Protein 1DXH (pdb70)

GO terms:
  GO:0004585 ornithine carbamoyltransferase activity (F, IMP)

Organism: Pseudomonas aeruginosa (strain ATCC 15692 / DSM 22644 / CIP 104116 / JCM 14847 / LMG 12228 / 1C / PRS 101 / PAO1) (NCBI:txid208964)

Radius of gyration: 19.87 Å; Cα contacts (8 Å, |Δi|>4): 651; chains: 1; bounding box: 49×54×46 Å

Foldseek 3Di:
DDFQAQHAAQACLPAALVRLVLLLVQLVVQVVCVVVVNDEAFCAAFEEEEEALDDDVLLVVLLCVLQVSNRYHYDYQDNVNDDAPPPHHLLVVLQVQLVVGQEYEYEDEDSVSQVSSVVRNPHYYYYCYYFAAHRLLLSLVQSLLCVLDDDHLLAAEEEEFFQLQTHVVLRNLQVNLSANHEYEYAADPVRHHDPVSNVSSVVSNVVNNHHYYYYNDLLVSLALHQEYEYEDRQDPPDPLLPRVVVLVRRQVRAAEVVSVVSNVDPSHAYEYQDDFFAACVDPSSVVNCVSPVPCHQGRNYGPRRCPDPRYPHVSSSVSSNSSVSSVCCSHPGPD

Secondary structure (DSSP, 8-state):
----TT--BSSSTT--HHHHHHHHHHHHHHHHHHHHT------TT-EEEEEESS--HHHHHHHHHHHHHTT-EEEEE-TTT--BTTTB-HHHHHHHHHHH-SEEEEE-S-HHHHHHHHHHSSS-EEEEE-SS--HHHHHHHHHHHHHT-SS-GGG-EEEEES--SSHHHHHHHHHHHHTT-EEEEE--GGGSPPHHHHHHHHHHHHHHT-EEEEES-HHHHTTT-SEEEE---S-SSS-GGG-HHHHHHHGGG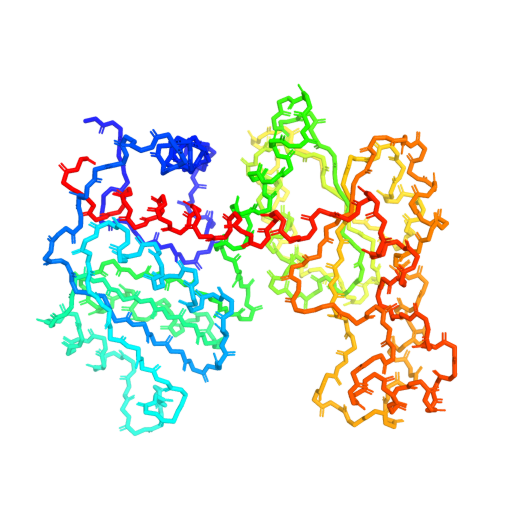-B-HHHHHTT--SS-EEEE-S----SSSSHHHHHHHHH-GGGGGBSSBBHHHHTSTTB-HHHHHHHHHHHHHHHHHHHHS--

CATH classification: 3.40.50.1370 (+1 more: 3.40.50.1370)

Solvent-accessible surface area: 14862 Å² total; per-residue (Å²): 131,99,72,7,76,111,74,46,4,35,12,4,28,156,8,50,54,170,27,0,93,56,4,0,47,34,2,76,63,22,22,152,18,80,151,98,65,86,41,124,81,48,0,116,195,59,59,1,0,0,2,0,28,95,72,23,84,98,1,78,62,8,2,23,61,0,0,110,30,1,21,5,82,28,52,61,34,41,33,133,81,6,81,29,52,162,184,86,53,5,78,55,22,0,117,74,25,12,218,128,41,51,0,0,0,3,14,2,87,129,12,124,40,0,88,62,0,20,150,62,8,74,29,6,0,0,0,0,36,1,81,82,20,10,1,0,3,0,2,0,2,0,2,0,0,49,74,67,28,152,82,66,3,100,71,0,12,0,0,4,0,0,20,0,103,46,27,10,0,15,3,4,0,1,0,0,0,15,9,2,0,18,1,35,0,0,0,14,138,75,20,48,2,97,117,150,26,19,53,74,0,96,130,42,6,146,155,35,58,18,102,14,56,36,18,79,69,21,91,95,1,0,97,50,0,16,3,0,4,4,24,38,12,8,38,112,75,64,74,20,130,41,3,34,103,58,5,172,67,0,48,78,16,24,0,36,67,101,10,1,142,16,1,69,33,120,183,1,49,0,0,2,25,24,84,17,26,27,24,36,157,73,162,41,2,106,76,1,18,102,96,30,97,100,4,40,85,2,4,0,0,17,49,85,0,9,116,25,119,42,23,17,1,128,52,2,31,58,0,16,23,2,1,0,0,0,3,0,3,3,11,23,9,116,112

Structure (mmCIF, N/CA/C/O backbone):
data_1DXH
#
_entry.id   1DXH
#
_cell.length_a   134.320
_cell.length_b   134.320
_cell.length_c   134.320
_cell.angle_alpha   90.00
_cell.angle_beta   90.00
_cell.angle_gamma   90.00
#
_symmetry.space_group_name_H-M   'I 2 3'
#
loop_
_entity.id
_entity.type
_entity.pdbx_description
1 polymer 'ORNITHINE CARBAMOYLTRANSFERASE'
2 non-polymer 'SULFATE ION'
3 water water
#
loop_
_atom_site.group_PDB
_atom_site.id
_atom_site.type_symbol
_atom_site.label_atom_id
_atom_site.label_alt_id
_atom_site.label_comp_id
_atom_site.label_asym_id
_atom_site.label_entity_id
_atom_site.label_seq_id
_atom_site.pdbx_PDB_ins_code
_atom_site.Cartn_x
_atom_site.Cartn_y
_atom_site.Cartn_z
_atom_site.occupancy
_atom_site.B_iso_or_equiv
_atom_site.auth_seq_id
_atom_site.auth_comp_id
_atom_site.auth_asym_id
_atom_site.auth_atom_id
_atom_site.pdbx_PDB_model_num
ATOM 1 N N . ALA A 1 1 ? 55.478 68.010 93.666 1.00 15.78 1 ALA A N 1
ATOM 2 C CA . ALA A 1 1 ? 54.890 66.636 93.634 1.00 18.97 1 ALA A CA 1
ATOM 3 C C . ALA A 1 1 ? 55.391 65.845 94.807 1.00 17.57 1 ALA A C 1
ATOM 4 O O . ALA A 1 1 ? 56.390 66.212 95.426 1.00 20.06 1 ALA A O 1
ATOM 6 N N . PHE A 1 2 ? 54.695 64.755 95.113 1.00 18.07 2 PHE A N 1
ATOM 7 C CA . PHE A 1 2 ? 55.143 63.880 96.181 1.00 18.35 2 PHE A CA 1
ATOM 8 C C . PHE A 1 2 ? 56.480 63.336 95.690 1.00 19.55 2 PHE A C 1
ATOM 9 O O . PHE A 1 2 ? 56.544 62.739 94.610 1.00 19.99 2 PHE A O 1
ATOM 17 N N . ASN A 1 3 ? 57.532 63.494 96.492 1.00 17.70 3 ASN A N 1
ATOM 18 C CA . ASN A 1 3 ? 58.857 63.054 96.072 1.00 16.44 3 ASN A CA 1
ATOM 19 C C . ASN A 1 3 ? 59.776 62.630 97.215 1.00 16.51 3 ASN A C 1
ATOM 20 O O . ASN A 1 3 ? 59.527 62.936 98.374 1.00 19.00 3 ASN A O 1
ATOM 25 N N . MET A 1 4 ? 60.883 61.986 96.861 1.00 18.18 4 MET A N 1
ATOM 26 C CA . MET A 1 4 ? 61.884 61.548 97.828 1.00 18.08 4 MET A CA 1
ATOM 27 C C . MET A 1 4 ? 63.268 61.965 97.331 1.00 19.44 4 MET A C 1
ATOM 28 O O . MET A 1 4 ? 64.248 61.232 97.453 1.00 20.37 4 MET A O 1
ATOM 33 N N . HIS A 1 5 ? 63.322 63.163 96.760 1.00 21.20 5 HIS A N 1
ATOM 34 C CA . HIS A 1 5 ? 64.548 63.758 96.225 1.00 19.21 5 HIS A CA 1
ATOM 35 C C . HIS A 1 5 ? 65.620 63.949 97.292 1.00 19.52 5 HIS A C 1
ATOM 36 O O . HIS A 1 5 ? 65.328 64.402 98.399 1.00 22.06 5 HIS A O 1
ATOM 43 N N . ASN A 1 6 ? 66.864 63.646 96.939 1.00 22.33 6 ASN A N 1
ATOM 44 C CA . ASN A 1 6 ? 67.990 63.832 97.842 1.00 22.19 6 ASN A CA 1
ATOM 45 C C . ASN A 1 6 ? 67.943 62.942 99.080 1.00 21.20 6 ASN A C 1
ATOM 46 O O . ASN A 1 6 ? 68.618 63.210 100.072 1.00 22.14 6 ASN A O 1
ATOM 51 N N . ARG A 1 7 ? 67.127 61.897 99.024 1.00 19.25 7 ARG A N 1
ATOM 52 C CA . ARG A 1 7 ? 66.994 60.956 100.128 1.00 18.36 7 ARG A CA 1
ATOM 53 C C . ARG A 1 7 ? 67.989 59.795 100.030 1.00 20.35 7 ARG A C 1
ATOM 54 O O . ARG A 1 7 ? 68.275 59.281 98.945 1.00 22.01 7 ARG A O 1
ATOM 62 N N . ASN A 1 8 ? 68.498 59.373 101.182 1.00 22.29 8 ASN A N 1
ATOM 63 C CA . ASN A 1 8 ? 69.418 58.243 101.247 1.00 22.96 8 ASN A CA 1
ATOM 64 C C . ASN A 1 8 ? 68.602 56.965 101.409 1.00 20.83 8 ASN A C 1
ATOM 65 O O . ASN A 1 8 ? 67.390 57.002 101.626 1.00 23.08 8 ASN A O 1
ATOM 70 N N . LEU A 1 9 ? 69.267 55.832 101.273 1.00 19.12 9 LEU A N 1
ATOM 71 C CA . LEU A 1 9 ? 68.607 54.560 101.469 1.00 19.70 9 LEU A CA 1
ATOM 72 C C . LEU A 1 9 ? 69.614 53.825 102.332 1.00 20.15 9 LEU A C 1
ATOM 73 O O . LEU A 1 9 ? 70.607 53.306 101.826 1.00 24.65 9 LEU A O 1
ATOM 78 N N . LEU A 1 10 ? 69.402 53.849 103.641 1.00 18.48 10 LEU A N 1
ATOM 79 C CA . LEU A 1 10 ? 70.332 53.201 104.560 1.00 18.28 10 LEU A CA 1
ATOM 80 C C . LEU A 1 10 ? 69.805 51.976 105.274 1.00 18.78 10 LEU A C 1
ATOM 81 O O . LEU A 1 10 ? 70.579 51.089 105.624 1.00 22.13 10 LEU A O 1
ATOM 86 N N . SER A 1 11 ? 68.492 51.896 105.464 1.00 19.37 11 SER A N 1
ATOM 87 C CA . SER A 1 11 ? 67.945 50.746 106.163 1.00 18.37 11 SER A CA 1
ATOM 88 C C . SER A 1 11 ? 66.463 50.517 105.988 1.00 19.38 11 SER A C 1
ATOM 89 O O . SER A 1 11 ? 65.992 49.426 106.264 1.00 20.00 11 SER A O 1
ATOM 92 N N . LEU A 1 12 ? 65.738 51.546 105.559 1.00 18.87 12 LEU A N 1
ATOM 93 C CA . LEU A 1 12 ? 64.277 51.498 105.395 1.00 20.50 12 LEU A CA 1
ATOM 94 C C . LEU A 1 12 ? 63.568 51.811 106.708 1.00 23.34 12 LEU A C 1
ATOM 95 O O . LEU A 1 12 ? 62.352 51.980 106.736 1.00 26.40 12 LEU A O 1
ATOM 100 N N . MET A 1 13 ? 64.328 51.909 107.795 1.00 24.94 13 MET A N 1
ATOM 101 C CA . MET A 1 13 ? 63.753 52.203 109.103 1.00 27.79 13 MET A CA 1
ATOM 102 C C . MET A 1 13 ? 63.056 53.552 109.171 1.00 28.34 13 MET A C 1
ATOM 103 O O . MET A 1 13 ? 62.114 53.724 109.929 1.00 29.14 13 MET A O 1
ATOM 108 N N . HIS A 1 14 ? 63.524 54.512 108.388 1.00 28.72 14 HIS A N 1
ATOM 109 C CA . HIS A 1 14 ? 62.930 55.843 108.380 1.00 29.68 14 HIS A CA 1
ATOM 110 C C . HIS A 1 14 ? 62.154 56.155 107.115 1.00 27.80 14 HIS A C 1
ATOM 111 O O . HIS A 1 14 ? 62.112 57.302 106.668 1.00 25.91 14 HIS A O 1
ATOM 118 N N . HIS A 1 15 ? 61.623 55.103 106.499 1.00 26.96 15 HIS A N 1
ATOM 119 C CA . HIS A 1 15 ? 60.796 55.224 105.311 1.00 25.76 15 HIS A CA 1
ATOM 120 C C . HIS A 1 15 ? 59.400 54.771 105.717 1.00 25.68 15 HIS A C 1
ATOM 121 O O . HIS A 1 15 ? 59.214 53.656 106.222 1.00 26.94 15 HIS A O 1
ATOM 128 N N . SER A 1 16 ? 58.433 55.657 105.512 1.00 23.82 16 SER A N 1
ATOM 129 C CA . SER A 1 16 ? 57.043 55.394 105.842 1.00 22.26 16 SER A CA 1
ATOM 130 C C . SER A 1 16 ? 56.400 54.418 104.876 1.00 22.04 16 SER A C 1
ATOM 131 O O . SER A 1 16 ? 56.920 54.133 103.790 1.00 22.51 16 SER A O 1
ATOM 134 N N . THR A 1 17 ? 55.218 53.964 105.252 1.00 21.43 17 THR A N 1
ATOM 135 C CA . THR A 1 17 ? 54.486 53.043 104.422 1.00 21.62 17 THR A CA 1
ATOM 136 C C . THR A 1 17 ? 54.174 53.676 103.058 1.00 23.13 17 THR A C 1
ATOM 137 O O . THR A 1 17 ? 54.339 53.022 102.030 1.00 25.35 17 THR A O 1
ATOM 141 N N . ARG A 1 18 ? 53.827 54.963 103.037 1.00 22.65 18 ARG A N 1
ATOM 142 C CA . ARG A 1 18 ? 53.503 55.641 101.778 1.00 23.74 18 ARG A CA 1
ATOM 143 C C . ARG A 1 18 ? 54.731 55.746 100.883 1.00 20.66 18 ARG A C 1
ATOM 144 O O . ARG A 1 18 ? 54.631 55.636 99.666 1.00 20.72 18 ARG A O 1
ATOM 152 N N . GLU A 1 19 ? 55.894 55.941 101.493 1.00 17.51 19 GLU A N 1
ATOM 153 C CA . GLU A 1 19 ? 57.118 56.051 100.728 1.00 15.43 19 GLU A CA 1
ATOM 154 C C . GLU A 1 19 ? 57.488 54.733 100.070 1.00 16.94 19 GLU A C 1
ATOM 155 O O . GLU A 1 19 ? 57.804 54.714 98.884 1.00 22.20 19 GLU A O 1
ATOM 161 N N . LEU A 1 20 ? 57.376 53.630 100.813 1.00 16.49 20 LEU A N 1
ATOM 162 C CA . LEU A 1 20 ? 57.674 52.285 100.293 1.00 17.63 20 LEU A CA 1
ATOM 163 C C . LEU A 1 20 ? 56.709 51.858 99.199 1.00 17.19 20 LEU A C 1
ATOM 164 O O . LEU A 1 20 ? 57.079 51.164 98.266 1.00 18.21 20 LEU A O 1
ATOM 169 N N . ARG A 1 21 ? 55.452 52.227 99.341 1.00 17.38 21 ARG A N 1
ATOM 170 C CA . ARG A 1 21 ? 54.491 51.884 98.319 1.00 19.84 21 ARG A CA 1
ATOM 171 C C . ARG A 1 21 ? 54.785 52.676 97.024 1.00 17.09 21 ARG A C 1
ATOM 172 O O . ARG A 1 21 ? 54.660 52.155 95.907 1.00 17.04 21 ARG A O 1
ATOM 180 N N . TYR A 1 22 ? 55.209 53.925 97.184 1.00 15.91 22 TYR A N 1
ATOM 181 C CA . TYR A 1 22 ? 55.545 54.783 96.052 1.00 15.56 22 TYR A CA 1
ATOM 182 C C . TYR A 1 22 ? 56.686 54.112 95.287 1.00 14.24 22 TYR A C 1
ATOM 183 O O . TYR A 1 22 ? 56.607 53.916 94.076 1.00 11.32 22 TYR A O 1
ATOM 192 N N . LEU A 1 23 ? 57.730 53.732 96.013 1.00 12.47 23 LEU A N 1
ATOM 193 C CA . LEU A 1 23 ? 58.853 53.029 95.410 1.00 11.65 23 LEU A CA 1
ATOM 194 C C . LEU A 1 23 ? 58.445 51.700 94.730 1.00 11.21 23 LEU A C 1
ATOM 195 O O . LEU A 1 23 ? 59.033 51.322 93.721 1.00 12.19 23 LEU A O 1
ATOM 200 N N . LEU A 1 24 ? 57.460 50.989 95.279 1.00 12.57 24 LEU A N 1
ATOM 201 C CA . LEU A 1 24 ? 57.027 49.718 94.700 1.00 12.97 24 LEU A CA 1
ATOM 202 C C . LEU A 1 24 ? 56.291 49.998 93.422 1.00 11.58 24 LEU A C 1
ATOM 203 O O . LEU A 1 24 ? 56.391 49.259 92.457 1.00 16.72 24 LEU A O 1
ATOM 208 N N . ASP A 1 25 ? 55.549 51.089 93.424 1.00 10.89 25 ASP A N 1
ATOM 209 C CA . ASP A 1 25 ? 54.793 51.488 92.261 1.00 8.98 25 ASP A CA 1
ATOM 210 C C . ASP A 1 25 ? 55.723 51.932 91.153 1.00 8.02 25 ASP A C 1
ATOM 211 O O . ASP A 1 25 ? 55.585 51.507 90.003 1.00 9.45 25 ASP A O 1
ATOM 216 N N . LEU A 1 26 ? 56.705 52.749 91.516 1.00 6.39 26 LEU A N 1
ATOM 217 C CA . LEU A 1 26 ? 57.679 53.261 90.567 1.00 6.67 26 LEU A CA 1
ATOM 218 C C . LEU A 1 26 ? 58.508 52.133 89.922 1.00 8.86 26 LEU A C 1
ATOM 219 O O . LEU A 1 26 ? 58.748 52.156 88.704 1.00 12.28 26 LEU A O 1
ATOM 224 N N . SER A 1 27 ? 58.854 51.116 90.715 1.00 6.85 27 SER A N 1
ATOM 225 C CA . SER A 1 27 ? 59.592 49.946 90.241 1.00 4.93 27 SER A CA 1
ATOM 226 C C . SER A 1 27 ? 58.787 49.214 89.185 1.00 8.38 27 SER A C 1
ATOM 227 O O . SER A 1 27 ? 59.298 48.873 88.122 1.00 11.90 27 SER A O 1
ATOM 230 N N . ARG A 1 28 ? 57.525 48.955 89.507 1.00 7.79 28 ARG A N 1
ATOM 231 C CA . ARG A 1 28 ? 56.598 48.302 88.596 1.00 5.02 28 ARG A CA 1
ATOM 232 C C . ARG A 1 28 ? 56.504 49.074 87.287 1.00 7.66 28 ARG A C 1
ATOM 233 O O . ARG A 1 28 ? 56.558 48.493 86.203 1.00 10.67 28 ARG A O 1
ATOM 241 N N . ASP A 1 29 ? 56.341 50.385 87.391 1.00 4.85 29 ASP A N 1
ATOM 242 C CA . ASP A 1 29 ? 56.206 51.215 86.206 1.00 4.38 29 ASP A CA 1
ATOM 243 C C . ASP A 1 29 ? 57.458 51.366 85.410 1.00 6.21 29 ASP A C 1
ATOM 244 O O . ASP A 1 29 ? 57.388 51.417 84.195 1.00 11.69 29 ASP A O 1
ATOM 249 N N . LEU A 1 30 ? 58.604 51.457 86.070 1.00 5.49 30 LEU A N 1
ATOM 250 C CA . LEU A 1 30 ? 59.856 51.549 85.339 1.00 4.60 30 LEU A CA 1
ATOM 251 C C . LEU A 1 30 ? 60.157 50.230 84.622 1.00 6.24 30 LEU A C 1
ATOM 252 O O . LEU A 1 30 ? 60.800 50.207 83.565 1.00 12.17 30 LEU A O 1
ATOM 257 N N . LYS A 1 31 ? 59.717 49.127 85.224 1.00 7.38 31 LYS A N 1
ATOM 258 C CA . LYS A 1 31 ? 59.917 47.792 84.655 1.00 7.32 31 LYS A CA 1
ATOM 259 C C . LYS A 1 31 ? 59.099 47.662 83.375 1.00 7.93 31 LYS A C 1
ATOM 260 O O . LYS A 1 31 ? 59.612 47.254 82.329 1.00 10.80 31 LYS A O 1
ATOM 266 N N . ARG A 1 32 ? 57.826 48.038 83.460 1.00 8.93 32 ARG A N 1
ATOM 267 C CA . ARG A 1 32 ? 56.932 47.976 82.315 1.00 3.85 32 ARG A CA 1
ATOM 268 C C . ARG A 1 32 ? 57.417 48.889 81.220 1.00 4.34 32 ARG A C 1
ATOM 269 O O . ARG A 1 32 ? 57.331 48.543 80.064 1.00 7.45 32 ARG A O 1
ATOM 277 N N . ALA A 1 33 ? 57.975 50.034 81.595 1.00 4.29 33 ALA A N 1
ATOM 278 C CA . ALA A 1 33 ? 58.483 51.015 80.645 1.00 3.71 33 ALA A CA 1
ATOM 279 C C . ALA A 1 33 ? 59.708 50.536 79.884 1.00 6.38 33 ALA A C 1
ATOM 280 O O . ALA A 1 33 ? 59.915 50.906 78.731 1.00 12.42 33 ALA A O 1
ATOM 282 N N . LYS A 1 34 ? 60.553 49.743 80.522 1.00 8.69 34 LYS A N 1
ATOM 283 C CA . LYS A 1 34 ? 61.714 49.240 79.805 1.00 8.19 34 LYS A CA 1
ATOM 284 C C . LYS A 1 34 ? 61.275 48.190 78.778 1.00 8.21 34 LYS A C 1
ATOM 285 O O . LYS A 1 34 ? 61.667 48.230 77.627 1.00 10.99 34 LYS A O 1
ATOM 291 N N . TYR A 1 35 ? 60.461 47.239 79.207 1.00 8.60 35 TYR A N 1
ATOM 292 C CA . TYR A 1 35 ? 59.963 46.194 78.317 1.00 8.32 35 TYR A CA 1
ATOM 293 C C . TYR A 1 35 ? 59.088 46.749 77.191 1.00 9.53 35 TYR A C 1
ATOM 294 O O . TYR A 1 35 ? 59.036 46.189 76.103 1.00 13.52 35 TYR A O 1
ATOM 303 N N . THR A 1 36 ? 58.375 47.831 77.466 1.00 10.21 36 THR A N 1
ATOM 304 C CA . THR A 1 36 ? 57.487 48.455 76.492 1.00 9.61 36 THR A CA 1
ATOM 305 C C . THR A 1 36 ? 58.216 49.402 75.541 1.00 11.27 36 THR A C 1
ATOM 306 O O . THR A 1 36 ? 57.726 49.706 74.452 1.00 18.00 36 THR A O 1
ATOM 310 N N . GLY A 1 37 ? 59.416 49.812 75.933 1.00 10.91 37 GLY A N 1
ATOM 311 C CA . GLY A 1 37 ? 60.193 50.732 75.129 1.00 8.13 37 GLY A CA 1
ATOM 312 C C . GLY A 1 37 ? 59.815 52.185 75.363 1.00 9.13 37 GLY A C 1
ATOM 313 O O . GLY A 1 37 ? 60.103 53.033 74.527 1.00 7.69 37 GLY A O 1
ATOM 314 N N . THR A 1 38 ? 59.162 52.480 76.489 1.00 8.79 38 THR A N 1
ATOM 315 C CA . THR A 1 38 ? 58.760 53.852 76.771 1.00 8.65 38 THR A CA 1
ATOM 316 C C . THR A 1 38 ? 59.676 54.541 77.781 1.00 12.43 38 THR A C 1
ATOM 317 O O . THR A 1 38 ? 59.476 55.716 78.106 1.00 13.32 38 THR A O 1
ATOM 321 N N . GLU A 1 39 ? 60.700 53.824 78.242 1.00 9.59 39 GLU A N 1
ATOM 322 C CA . GLU A 1 39 ? 61.619 54.373 79.213 1.00 7.48 39 GLU A CA 1
ATOM 323 C C . GLU A 1 39 ? 62.330 55.611 78.710 1.00 9.56 39 GLU A C 1
ATOM 324 O O . GLU A 1 39 ? 62.760 55.647 77.577 1.00 13.04 39 GLU A O 1
ATOM 330 N N . GLN A 1 40 ? 62.476 56.616 79.562 1.00 11.11 40 GLN A N 1
ATOM 331 C CA . GLN A 1 40 ? 63.189 57.822 79.185 1.00 11.17 40 GLN A CA 1
ATOM 332 C C . GLN A 1 40 ? 64.292 57.996 80.166 1.00 10.09 40 GLN A C 1
ATOM 333 O O . GLN A 1 40 ? 64.147 57.687 81.331 1.00 14.48 40 GLN A O 1
ATOM 339 N N . GLN A 1 41 ? 65.413 58.490 79.690 1.00 13.45 41 GLN A N 1
ATOM 340 C CA . GLN A 1 41 ? 66.553 58.664 80.554 1.00 13.89 41 GLN A CA 1
ATOM 341 C C . GLN A 1 41 ? 66.529 59.985 81.315 1.00 16.35 41 GLN A C 1
ATOM 342 O O . GLN A 1 41 ? 66.471 61.069 80.722 1.00 15.98 41 GLN A O 1
ATOM 348 N N . HIS A 1 42 ? 66.570 59.885 82.639 1.00 15.60 42 HIS A N 1
ATOM 349 C CA . HIS A 1 42 ? 66.545 61.067 83.490 1.00 10.81 42 HIS A CA 1
ATOM 350 C C . HIS A 1 42 ? 67.725 61.188 84.410 1.00 10.40 42 HIS A C 1
ATOM 351 O O . HIS A 1 42 ? 67.665 61.924 85.381 1.00 12.15 42 HIS A O 1
ATOM 358 N N . LEU A 1 43 ? 68.772 60.416 84.139 1.00 6.90 43 LEU A N 1
ATOM 359 C CA . LEU A 1 43 ? 69.984 60.475 84.933 1.00 7.24 43 LEU A CA 1
ATOM 360 C C . LEU A 1 43 ? 71.145 60.776 84.005 1.00 10.10 43 LEU A C 1
ATOM 361 O O . LEU A 1 43 ? 72.303 60.502 84.317 1.00 11.44 43 LEU A O 1
ATOM 366 N N . LYS A 1 44 ? 70.831 61.344 82.849 1.00 12.26 44 LYS A N 1
ATOM 367 C CA . LYS A 1 44 ? 71.858 61.672 81.875 1.00 16.45 44 LYS A CA 1
ATOM 368 C C . LYS A 1 44 ? 72.835 62.575 82.541 1.00 17.53 44 LYS A C 1
ATOM 369 O O . LYS A 1 44 ? 72.445 63.529 83.220 1.00 18.72 44 LYS A O 1
ATOM 375 N N . ARG A 1 45 ? 74.109 62.280 82.346 1.00 21.22 45 ARG A N 1
ATOM 376 C CA . ARG A 1 45 ? 75.161 63.098 82.920 1.00 24.41 45 ARG A CA 1
ATOM 377 C C . ARG A 1 45 ? 75.314 62.996 84.431 1.00 18.93 45 ARG A C 1
ATOM 378 O O . ARG A 1 45 ? 75.803 63.921 85.055 1.00 24.64 45 ARG A O 1
ATOM 386 N N . LYS A 1 46 ? 74.839 61.909 85.026 1.00 17.63 46 LYS A N 1
ATOM 387 C CA . LYS A 1 46 ? 75.006 61.697 86.459 1.00 12.47 46 LYS A CA 1
ATOM 388 C C . LYS A 1 46 ? 76.124 60.692 86.532 1.00 12.32 46 LYS A C 1
ATOM 389 O O . LYS A 1 46 ? 76.183 59.775 85.705 1.00 13.61 46 LYS A O 1
ATOM 395 N N . ASN A 1 47 ? 77.013 60.882 87.503 1.00 11.16 47 ASN A N 1
ATOM 396 C CA . ASN A 1 47 ? 78.140 59.983 87.738 1.00 9.74 47 ASN A CA 1
ATOM 397 C C . ASN A 1 47 ? 77.926 59.378 89.112 1.00 10.39 47 ASN A C 1
ATOM 398 O O . ASN A 1 47 ? 77.713 60.100 90.084 1.00 12.20 47 ASN A O 1
ATOM 403 N N . ILE A 1 48 ? 77.979 58.055 89.190 1.00 11.11 48 ILE A N 1
ATOM 404 C CA . ILE A 1 48 ? 77.752 57.356 90.448 1.00 12.24 48 ILE A CA 1
ATOM 405 C C . ILE A 1 48 ? 78.926 56.443 90.807 1.00 10.86 48 ILE A C 1
ATOM 406 O O . ILE A 1 48 ? 79.386 55.665 89.979 1.00 10.99 48 ILE A O 1
ATOM 411 N N . ALA A 1 49 ? 79.408 56.571 92.043 1.00 8.94 49 ALA A N 1
ATOM 412 C CA . ALA A 1 49 ? 80.497 55.754 92.566 1.00 10.06 49 ALA A CA 1
ATOM 413 C C . ALA A 1 49 ? 79.899 54.546 93.241 1.00 11.50 49 ALA A C 1
ATOM 414 O O . ALA A 1 49 ? 78.972 54.678 94.041 1.00 13.95 49 ALA A O 1
ATOM 416 N N . LEU A 1 50 ? 80.386 53.367 92.875 1.00 11.74 50 LEU A N 1
ATOM 417 C CA . LEU A 1 50 ? 79.919 52.130 93.479 1.00 11.66 50 LEU A CA 1
ATOM 418 C C . LEU A 1 50 ? 81.084 51.571 94.248 1.00 13.39 50 LEU A C 1
ATOM 419 O O . LEU A 1 50 ? 82.048 51.095 93.657 1.00 16.16 50 LEU A O 1
ATOM 424 N N . ILE A 1 51 ? 81.021 51.672 95.566 1.00 12.66 51 ILE A N 1
ATOM 425 C CA . ILE A 1 51 ? 82.080 51.164 96.411 1.00 13.93 51 ILE A CA 1
ATOM 426 C C . ILE A 1 51 ? 81.672 49.778 96.905 1.00 14.48 51 ILE A C 1
ATOM 427 O O . ILE A 1 51 ? 80.599 49.606 97.449 1.00 17.14 51 ILE A O 1
ATOM 432 N N . PHE A 1 52 ? 82.490 48.774 96.644 1.00 16.21 52 PHE A N 1
ATOM 433 C CA . PHE A 1 52 ? 82.189 47.426 97.105 1.00 16.69 52 PHE A CA 1
ATOM 434 C C . PHE A 1 52 ? 83.341 46.914 97.945 1.00 21.53 52 PHE A C 1
ATOM 435 O O . PHE A 1 52 ? 84.422 46.639 97.421 1.00 21.19 52 PHE A O 1
ATOM 443 N N . GLU A 1 53 ? 83.112 46.857 99.260 1.00 25.25 53 GLU A N 1
ATOM 444 C CA . GLU A 1 53 ? 84.106 46.395 100.221 1.00 26.58 53 GLU A CA 1
ATOM 445 C C . GLU A 1 53 ? 84.200 44.879 100.123 1.00 25.47 53 GLU A C 1
ATOM 446 O O . GLU A 1 53 ? 85.173 44.263 100.540 1.00 25.96 53 GLU A O 1
ATOM 452 N N . LYS A 1 54 ? 83.151 44.289 99.584 1.00 26.23 54 LYS A N 1
ATOM 453 C CA . LYS A 1 54 ? 83.102 42.868 99.386 1.00 28.68 54 LYS A CA 1
ATOM 454 C C . LYS A 1 54 ? 82.387 42.682 98.079 1.00 29.35 54 LYS A C 1
ATOM 455 O O . LYS A 1 54 ? 81.358 43.308 97.838 1.00 26.08 54 LYS A O 1
ATOM 461 N N . THR A 1 55 ? 82.992 41.879 97.214 1.00 34.61 55 THR A N 1
ATOM 462 C CA . THR A 1 55 ? 82.446 41.566 95.899 1.00 42.09 55 THR A CA 1
ATOM 463 C C . THR A 1 55 ? 80.996 41.081 95.988 1.00 42.93 55 THR A C 1
ATOM 464 O O . THR A 1 55 ? 80.658 40.247 96.822 1.00 43.81 55 THR A O 1
ATOM 468 N N . SER A 1 56 ? 80.143 41.637 95.133 1.00 44.17 56 SER A N 1
ATOM 469 C CA . SER A 1 56 ? 78.727 41.286 95.072 1.00 44.49 56 SER A CA 1
ATOM 470 C C . SER A 1 56 ? 78.243 41.558 93.665 1.00 42.05 56 SER A C 1
ATOM 471 O O . SER A 1 56 ? 77.641 42.596 93.384 1.00 45.57 56 SER A O 1
ATOM 474 N N . THR A 1 57 ? 78.521 40.604 92.791 1.00 38.27 57 THR A N 1
ATOM 475 C CA . THR A 1 57 ? 78.157 40.671 91.397 1.00 34.49 57 THR A CA 1
ATOM 476 C C . THR A 1 57 ? 76.684 40.976 91.117 1.00 30.80 57 THR A C 1
ATOM 477 O O . THR A 1 57 ? 76.389 41.818 90.270 1.00 31.51 57 THR A O 1
ATOM 481 N N . ARG A 1 58 ? 75.759 40.351 91.837 1.00 27.52 58 ARG A N 1
ATOM 482 C CA . ARG A 1 58 ? 74.343 40.630 91.593 1.00 27.24 58 ARG A CA 1
ATOM 483 C C . ARG A 1 58 ? 73.910 42.046 91.944 1.00 25.85 58 ARG A C 1
ATOM 484 O O . ARG A 1 58 ? 73.096 42.649 91.233 1.00 23.72 58 ARG A O 1
ATOM 492 N N . THR A 1 59 ? 74.424 42.576 93.051 1.00 24.48 59 THR A N 1
ATOM 493 C CA . THR A 1 59 ? 74.062 43.934 93.436 1.00 22.37 59 THR A CA 1
ATOM 494 C C . THR A 1 59 ? 74.777 44.907 92.531 1.00 19.84 59 THR A C 1
ATOM 495 O O . THR A 1 59 ? 74.192 45.890 92.078 1.00 23.20 59 THR A O 1
ATOM 499 N N . ARG A 1 60 ? 76.026 44.600 92.221 1.00 16.73 60 ARG A N 1
ATOM 500 C CA . ARG A 1 60 ? 76.807 45.451 91.349 1.00 15.27 60 ARG A CA 1
ATOM 501 C C . ARG A 1 60 ? 76.192 45.554 89.971 1.00 12.41 60 ARG A C 1
ATOM 502 O O . ARG A 1 60 ? 76.020 46.645 89.445 1.00 14.06 60 ARG A O 1
ATOM 510 N N . CYS A 1 61 ? 75.892 44.410 89.376 1.00 11.38 61 CYS A N 1
ATOM 511 C CA . CYS A 1 61 ? 75.307 44.389 88.040 1.00 11.73 61 CYS A CA 1
ATOM 512 C C . CYS A 1 61 ? 73.953 45.082 88.017 1.00 10.28 61 CYS A C 1
ATOM 513 O O . CYS A 1 61 ? 73.628 45.758 87.038 1.00 13.09 61 CYS A O 1
ATOM 516 N N . ALA A 1 62 ? 73.191 44.954 89.105 1.00 7.15 62 ALA A N 1
ATOM 517 C CA . ALA A 1 62 ? 71.868 45.580 89.209 1.00 6.42 62 ALA A CA 1
ATOM 518 C C . ALA A 1 62 ? 71.987 47.091 89.196 1.00 8.46 62 ALA A C 1
ATOM 519 O O . ALA A 1 62 ? 71.199 47.761 88.538 1.00 11.39 62 ALA A O 1
ATOM 521 N N . PHE A 1 63 ? 72.971 47.618 89.923 1.00 8.88 63 PHE A N 1
ATOM 522 C CA . PHE A 1 63 ? 73.232 49.048 89.961 1.00 8.13 63 PHE A CA 1
ATOM 523 C C . PHE A 1 63 ? 73.783 49.538 88.636 1.00 12.07 63 PHE A C 1
ATOM 524 O O . PHE A 1 63 ? 73.423 50.624 88.171 1.00 16.04 63 PHE A O 1
ATOM 532 N N . GLU A 1 64 ? 74.702 48.783 88.044 1.00 9.94 64 GLU A N 1
ATOM 533 C CA . GLU A 1 64 ? 75.277 49.210 86.770 1.00 8.24 64 GLU A CA 1
ATOM 534 C C . GLU A 1 64 ? 74.239 49.312 85.676 1.00 7.14 64 GLU A C 1
ATOM 535 O O . GLU A 1 64 ? 74.099 50.356 85.053 1.00 11.24 64 GLU A O 1
ATOM 541 N N . VAL A 1 65 ? 73.481 48.244 85.477 1.00 6.55 65 VAL A N 1
ATOM 542 C CA . VAL A 1 65 ? 72.451 48.219 84.457 1.00 4.21 65 VAL A CA 1
ATOM 543 C C . VAL A 1 65 ? 71.384 49.311 84.646 1.00 5.43 65 VAL A C 1
ATOM 544 O O . VAL A 1 65 ? 71.044 50.015 83.687 1.00 12.21 65 VAL A O 1
ATOM 548 N N . ALA A 1 66 ? 70.920 49.510 85.880 1.00 7.18 66 ALA A N 1
ATOM 549 C CA . ALA A 1 66 ? 69.917 50.541 86.189 1.00 4.97 66 ALA A CA 1
ATOM 550 C C . ALA A 1 66 ? 70.405 51.926 85.792 1.00 10.43 66 ALA A C 1
ATOM 551 O O . ALA A 1 66 ? 69.695 52.665 85.096 1.00 15.69 66 ALA A O 1
ATOM 553 N N . ALA A 1 67 ? 71.623 52.261 86.244 1.00 10.25 67 ALA A N 1
ATOM 554 C CA . ALA A 1 67 ? 72.283 53.547 85.970 1.00 6.76 67 ALA A CA 1
ATOM 555 C C . ALA A 1 67 ? 72.456 53.782 84.482 1.00 9.69 67 ALA A C 1
ATOM 556 O O . ALA A 1 67 ? 72.172 54.860 83.979 1.00 11.93 67 ALA A O 1
ATOM 558 N N . TYR A 1 68 ? 72.959 52.770 83.792 1.00 10.24 68 TYR A N 1
ATOM 559 C CA . TYR A 1 68 ? 73.180 52.847 82.361 1.00 9.33 68 TYR A CA 1
ATOM 560 C C . TYR A 1 68 ? 71.855 53.053 81.613 1.00 11.26 68 TYR A C 1
ATOM 561 O O . TYR A 1 68 ? 71.780 53.878 80.703 1.00 14.95 68 TYR A O 1
ATOM 570 N N . ASP A 1 69 ? 70.811 52.316 81.994 1.00 10.42 69 ASP A N 1
ATOM 571 C CA . ASP A 1 69 ? 69.497 52.457 81.353 1.00 5.87 69 ASP A CA 1
ATOM 572 C C . ASP A 1 69 ? 69.003 53.875 81.429 1.00 7.82 69 ASP A C 1
ATOM 573 O O . ASP A 1 69 ? 68.348 54.362 80.518 1.00 10.32 69 ASP A O 1
ATOM 578 N N . GLN A 1 70 ? 69.272 54.501 82.568 1.00 7.86 70 GLN A N 1
ATOM 579 C CA . GLN A 1 70 ? 68.867 55.860 82.835 1.00 4.65 70 GLN A CA 1
ATOM 580 C C . GLN A 1 70 ? 69.826 56.952 82.346 1.00 5.21 70 GLN A C 1
ATOM 581 O O . GLN A 1 70 ? 69.554 58.137 82.530 1.00 8.68 70 GLN A O 1
ATOM 587 N N . GLY A 1 71 ? 70.921 56.554 81.689 1.00 5.34 71 GLY A N 1
ATOM 588 C CA . GLY A 1 71 ? 71.874 57.507 81.126 1.00 4.18 71 GLY A CA 1
ATOM 589 C C . GLY A 1 71 ? 73.001 58.016 81.998 1.00 8.19 71 GLY A C 1
ATOM 590 O O . GLY A 1 71 ? 73.699 58.965 81.619 1.00 12.16 71 GLY A O 1
ATOM 591 N N . ALA A 1 72 ? 73.186 57.401 83.164 1.00 11.51 72 ALA A N 1
ATOM 592 C CA . ALA A 1 72 ? 74.228 57.820 84.092 1.00 11.56 72 ALA A CA 1
ATOM 593 C C . ALA A 1 72 ? 75.479 57.003 83.842 1.00 12.89 72 ALA A C 1
ATOM 594 O O . ALA A 1 72 ? 75.470 56.087 83.021 1.00 15.75 72 ALA A O 1
ATOM 596 N N . ASN A 1 73 ? 76.565 57.378 84.502 1.00 9.96 73 ASN A N 1
ATOM 597 C CA . ASN A 1 73 ? 77.828 56.667 84.386 1.00 8.42 73 ASN A CA 1
ATOM 598 C C . ASN A 1 73 ? 78.191 56.153 85.774 1.00 10.68 73 ASN A C 1
ATOM 599 O O . ASN A 1 73 ? 77.746 56.704 86.784 1.00 12.27 73 ASN A O 1
ATOM 604 N N . VAL A 1 74 ? 79.012 55.114 85.839 1.00 10.07 74 VAL A N 1
ATOM 605 C CA . VAL A 1 74 ? 79.409 54.568 87.136 1.00 10.88 74 VAL A CA 1
ATOM 606 C C . VAL A 1 74 ? 80.900 54.314 87.197 1.00 12.03 74 VAL A C 1
ATOM 607 O O . VAL A 1 74 ? 81.549 54.106 86.173 1.00 12.78 74 VAL A O 1
ATOM 611 N N . THR A 1 75 ? 81.444 54.439 88.400 1.00 10.95 75 THR A N 1
ATOM 612 C CA . THR A 1 75 ? 82.841 54.150 88.663 1.00 8.40 75 THR A CA 1
ATOM 613 C C . THR A 1 75 ? 82.759 53.044 89.693 1.00 10.61 75 THR A C 1
ATOM 614 O O . THR A 1 75 ? 82.204 53.239 90.765 1.00 11.68 75 THR A O 1
ATOM 618 N N . TYR A 1 76 ? 83.190 51.851 89.313 1.00 10.13 76 TYR A N 1
ATOM 619 C CA . TYR A 1 76 ? 83.169 50.726 90.215 1.00 10.13 76 TYR A CA 1
ATOM 620 C C . TYR A 1 76 ? 84.454 50.654 91.029 1.00 12.85 76 TYR A C 1
ATOM 621 O O . TY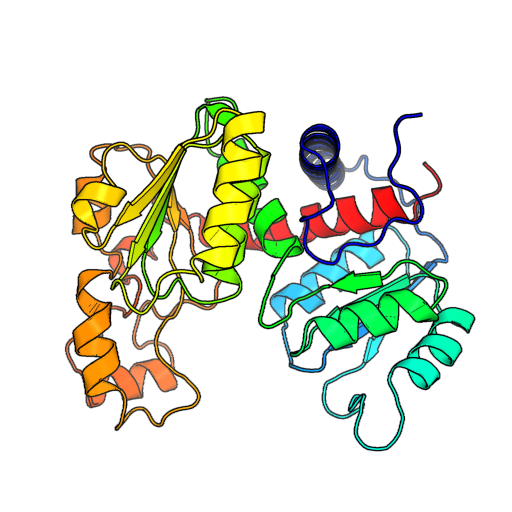R A 1 76 ? 85.539 50.478 90.492 1.00 18.15 76 TYR A O 1
ATOM 630 N N . ILE A 1 77 ? 84.343 50.793 92.336 1.00 16.57 77 ILE A N 1
ATOM 631 C CA . ILE A 1 77 ? 85.526 50.715 93.179 1.00 17.45 77 ILE A CA 1
A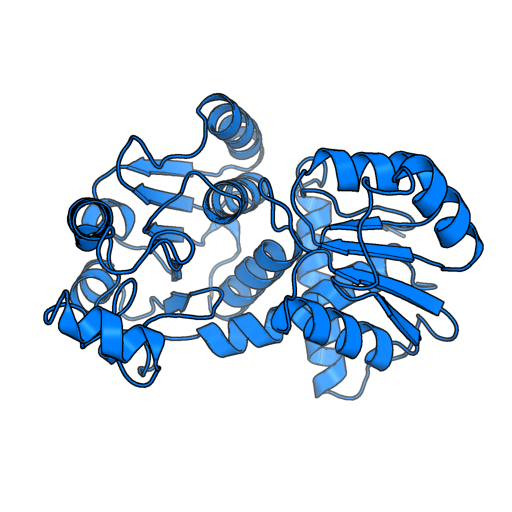TOM 632 C C . ILE A 1 77 ? 85.488 49.378 93.898 1.00 19.92 77 ILE A C 1
ATOM 633 O O . ILE A 1 77 ? 84.668 49.147 94.775 1.00 21.49 77 ILE A O 1
ATOM 638 N N . ASP A 1 78 ? 86.370 48.490 93.479 1.00 25.58 78 ASP A N 1
ATOM 639 C CA . ASP A 1 78 ? 86.467 47.127 93.993 1.00 31.94 78 ASP A CA 1
ATOM 640 C C . ASP A 1 78 ? 87.067 47.002 95.396 1.00 31.37 78 ASP A C 1
ATOM 641 O O . ASP A 1 78 ? 87.643 47.953 95.922 1.00 26.75 78 ASP A O 1
ATOM 646 N N . PRO A 1 79 ? 86.976 45.801 95.998 1.00 32.72 79 PRO A N 1
ATOM 647 C CA . PRO A 1 79 ? 87.495 45.509 97.342 1.00 38.30 79 PRO A CA 1
ATOM 648 C C . PRO A 1 79 ? 88.983 45.776 97.531 1.00 42.40 79 PRO A C 1
ATOM 649 O O . PRO A 1 79 ? 89.422 46.095 98.638 1.00 42.14 79 PRO A O 1
ATOM 653 N N . ASN A 1 80 ? 89.752 45.630 96.457 1.00 47.30 80 ASN A N 1
ATOM 654 C CA . ASN A 1 80 ? 91.187 45.883 96.507 1.00 53.72 80 ASN A CA 1
ATOM 655 C C . ASN A 1 80 ? 91.473 47.383 96.542 1.00 57.94 80 ASN A C 1
ATOM 656 O O . ASN A 1 80 ? 92.244 47.847 97.383 1.00 60.93 80 ASN A O 1
ATOM 661 N N . SER A 1 81 ? 90.820 48.136 95.656 1.00 61.82 81 SER A N 1
ATOM 662 C CA . SER A 1 81 ? 90.979 49.592 95.592 1.00 63.67 81 SER A CA 1
ATOM 663 C C . SER A 1 81 ? 90.208 50.271 96.720 1.00 64.91 81 SER A C 1
ATOM 664 O O . SER A 1 81 ? 90.230 51.489 96.839 1.00 63.46 81 SER A O 1
ATOM 667 N N . SER A 1 82 ? 89.543 49.479 97.557 1.00 72.57 82 SER A N 1
ATOM 668 C CA . SER A 1 82 ? 88.753 50.023 98.659 1.00 71.60 82 SER A CA 1
ATOM 669 C C . SER A 1 82 ? 89.015 49.366 100.012 1.00 76.73 82 SER A C 1
ATOM 670 O O . SER A 1 82 ? 88.798 48.158 100.215 1.00 77.59 82 SER A O 1
ATOM 673 N N . GLN A 1 83 ? 89.463 50.203 100.939 1.00 77.41 83 GLN A N 1
ATOM 674 C CA . GLN A 1 83 ? 89.763 49.803 102.308 1.00 77.24 83 GLN A CA 1
ATOM 675 C C . GLN A 1 83 ? 89.481 50.995 103.221 1.00 74.41 83 GLN A C 1
ATOM 676 O O . GLN A 1 83 ? 90.386 51.559 103.849 1.00 75.24 83 GLN A O 1
ATOM 682 N N . ILE A 1 84 ? 88.221 51.412 103.237 1.00 70.15 84 ILE A N 1
ATOM 683 C CA . ILE A 1 84 ? 87.816 52.527 104.064 1.00 65.09 84 ILE A CA 1
ATOM 684 C C . ILE A 1 84 ? 88.065 52.121 105.500 1.00 64.70 84 ILE A C 1
ATOM 685 O O . ILE A 1 84 ? 87.576 51.088 105.969 1.00 64.98 84 ILE A O 1
ATOM 690 N N . GLY A 1 85 ? 88.911 52.902 106.155 1.00 64.89 85 GLY A N 1
ATOM 691 C CA . GLY A 1 85 ? 89.251 52.639 107.535 1.00 66.48 85 GLY A CA 1
ATOM 692 C C . GLY A 1 85 ? 90.721 52.337 107.735 1.00 66.47 85 GLY A C 1
ATOM 693 O O . GLY A 1 85 ? 91.307 52.753 108.730 1.00 68.70 85 GLY A O 1
ATOM 694 N N . HIS A 1 86 ? 91.328 51.624 106.797 1.00 66.92 86 HIS A N 1
ATOM 695 C CA . HIS A 1 86 ? 92.733 51.282 106.924 1.00 69.37 86 HIS A CA 1
ATOM 696 C C . HIS A 1 86 ? 93.657 52.516 106.907 1.00 66.27 86 HIS A C 1
ATOM 697 O O . HIS A 1 86 ? 94.096 52.997 107.959 1.00 64.77 86 HIS A O 1
ATOM 704 N N . LYS A 1 87 ? 93.886 53.052 105.712 1.00 63.04 87 LYS A N 1
ATOM 705 C CA . LYS A 1 87 ? 94.781 54.186 105.504 1.00 61.08 87 LYS A CA 1
ATOM 706 C C . LYS A 1 87 ? 94.105 55.566 105.530 1.00 57.82 87 LYS A C 1
ATOM 707 O O . LYS A 1 87 ? 94.775 56.584 105.729 1.00 58.51 87 LYS A O 1
ATOM 713 N N . GLU A 1 88 ? 92.787 55.601 105.335 1.00 52.25 88 GLU A N 1
ATOM 714 C CA . GLU A 1 88 ? 92.048 56.866 105.334 1.00 46.47 88 GLU A CA 1
ATOM 715 C C . GLU A 1 88 ? 90.611 56.681 105.861 1.00 43.51 88 GLU A C 1
ATOM 716 O O . GLU A 1 88 ? 89.911 55.733 105.484 1.00 41.62 88 GLU A O 1
ATOM 722 N N . SER A 1 89 ? 90.171 57.604 106.717 1.00 37.90 89 SER A N 1
ATOM 723 C CA . SER A 1 89 ? 88.832 57.538 107.307 1.00 34.20 89 SER A CA 1
ATOM 724 C C . SER A 1 89 ? 87.689 57.690 106.304 1.00 31.46 89 SER A C 1
ATOM 725 O O . SER A 1 89 ? 87.872 58.267 105.237 1.00 32.47 89 SER A O 1
ATOM 728 N N . MET A 1 90 ? 86.520 57.142 106.636 1.00 28.01 90 MET A N 1
ATOM 729 C CA . MET A 1 90 ? 85.373 57.267 105.760 1.00 23.45 90 MET A CA 1
ATOM 730 C C . MET A 1 90 ? 84.922 58.729 105.741 1.00 21.89 90 MET A C 1
ATOM 731 O O . MET A 1 90 ? 84.310 59.190 104.786 1.00 22.45 90 MET A O 1
ATOM 736 N N . LYS A 1 91 ? 85.244 59.480 106.783 1.00 20.55 91 LYS A N 1
ATOM 737 C CA . LYS A 1 91 ? 84.843 60.871 106.800 1.00 21.04 91 LYS A CA 1
ATOM 738 C C . LYS A 1 91 ? 85.595 61.622 105.715 1.00 21.08 91 LYS A C 1
ATOM 739 O O . LYS A 1 91 ? 85.006 62.429 105.019 1.00 20.15 91 LYS A O 1
ATOM 745 N N . ASP A 1 92 ? 86.872 61.290 105.523 1.00 18.66 92 ASP A N 1
ATOM 746 C CA . ASP A 1 92 ? 87.705 61.928 104.508 1.00 19.80 92 ASP A CA 1
ATOM 747 C C . ASP A 1 92 ? 87.335 61.476 103.087 1.00 18.78 92 ASP A C 1
ATOM 748 O O . ASP A 1 92 ? 87.257 62.285 102.164 1.00 23.00 92 ASP A O 1
ATOM 753 N N . THR A 1 93 ? 87.137 60.175 102.928 1.00 16.20 93 THR A N 1
ATOM 754 C CA . THR A 1 93 ? 86.780 59.574 101.656 1.00 14.11 93 THR A CA 1
ATOM 755 C C . THR A 1 93 ? 85.448 60.129 101.175 1.00 12.42 93 THR A C 1
ATOM 756 O O . THR A 1 93 ? 85.292 60.486 100.024 1.00 15.11 93 THR A O 1
ATOM 760 N N . ALA A 1 94 ? 84.492 60.213 102.088 1.00 13.46 94 ALA A N 1
ATOM 761 C CA . ALA A 1 94 ? 83.170 60.711 101.779 1.00 10.99 94 ALA A CA 1
ATOM 762 C C . ALA A 1 94 ? 83.237 62.148 101.322 1.00 12.78 94 ALA A C 1
ATOM 763 O O . ALA A 1 94 ? 82.494 62.534 100.436 1.00 16.27 94 ALA A O 1
ATOM 765 N N . ARG A 1 95 ? 84.121 62.939 101.927 1.00 13.85 95 ARG A N 1
ATOM 766 C CA . ARG A 1 95 ? 84.231 64.344 101.577 1.00 15.05 95 ARG A CA 1
ATOM 767 C C . ARG A 1 95 ? 84.830 64.557 100.202 1.00 17.34 95 ARG A C 1
ATOM 768 O O . ARG A 1 95 ? 84.451 65.489 99.491 1.00 22.10 95 ARG A O 1
ATOM 776 N N . VAL A 1 96 ? 85.768 63.699 99.821 1.00 15.26 96 VAL A N 1
ATOM 777 C CA . VAL A 1 96 ? 86.384 63.818 98.516 1.00 13.50 96 VAL A CA 1
ATOM 778 C C . VAL A 1 96 ? 85.393 63.318 97.468 1.00 13.22 96 VAL A C 1
ATOM 779 O O . VAL A 1 96 ? 85.020 64.060 96.571 1.00 15.57 96 VAL A O 1
ATOM 783 N N . LEU A 1 97 ? 84.887 62.103 97.639 1.00 14.58 97 LEU A N 1
ATOM 784 C CA . LEU A 1 97 ? 83.946 61.525 96.685 1.00 16.43 97 LEU A CA 1
ATOM 785 C C . LEU A 1 97 ? 82.666 62.330 96.501 1.00 14.68 97 LEU A C 1
ATOM 786 O O . LEU A 1 97 ? 82.133 62.401 95.396 1.00 16.14 97 LEU A O 1
ATOM 791 N N . GLY A 1 98 ? 82.159 62.910 97.584 1.00 13.67 98 GLY A N 1
ATOM 792 C CA . GLY A 1 98 ? 80.953 63.711 97.494 1.00 11.67 98 GLY A CA 1
ATOM 793 C C . GLY A 1 98 ? 81.163 64.932 96.612 1.00 14.87 98 GLY A C 1
ATOM 794 O O . GLY A 1 98 ? 80.206 65.543 96.135 1.00 15.01 98 GLY A O 1
ATOM 795 N N . ARG A 1 99 ? 82.419 65.286 96.375 1.00 13.94 99 ARG A N 1
ATOM 796 C CA . ARG A 1 99 ? 82.720 66.429 95.531 1.00 15.92 99 ARG A CA 1
ATOM 797 C C . ARG A 1 99 ? 82.916 66.099 94.066 1.00 15.06 99 ARG A C 1
ATOM 798 O O . ARG A 1 99 ? 82.916 66.996 93.229 1.00 17.15 99 ARG A O 1
ATOM 806 N N . MET A 1 100 ? 83.055 64.820 93.745 1.00 14.55 100 MET A N 1
ATOM 807 C CA . MET A 1 100 ? 83.235 64.420 92.352 1.00 13.33 100 MET A CA 1
ATOM 808 C C . MET A 1 100 ? 82.026 63.698 91.779 1.00 14.73 100 MET A C 1
ATOM 809 O O . MET A 1 100 ? 81.744 63.829 90.589 1.00 19.50 100 MET A O 1
ATOM 814 N N . TYR A 1 101 ? 81.318 62.948 92.627 1.00 10.54 101 TYR A N 1
ATOM 815 C CA . TYR A 1 101 ? 80.152 62.176 92.205 1.00 10.24 101 TYR A CA 1
ATOM 816 C C . TYR A 1 101 ? 78.836 62.743 92.677 1.00 7.87 101 TYR A C 1
ATOM 817 O O . TYR A 1 101 ? 78.791 63.527 93.610 1.00 12.13 101 TYR A O 1
ATOM 826 N N . ASP A 1 102 ? 77.772 62.337 91.999 1.00 9.68 102 ASP A N 1
ATOM 827 C CA . ASP A 1 102 ? 76.407 62.776 92.283 1.00 9.96 102 ASP A CA 1
ATOM 828 C C . ASP A 1 102 ? 75.639 61.926 93.318 1.00 11.33 102 ASP A C 1
ATOM 829 O O . ASP A 1 102 ? 74.601 62.347 93.820 1.00 14.80 102 ASP A O 1
ATOM 834 N N . ALA A 1 103 ? 76.140 60.724 93.593 1.00 9.58 103 ALA A N 1
ATOM 835 C CA . ALA A 1 103 ? 75.556 59.801 94.560 1.00 8.24 103 ALA A CA 1
ATOM 836 C C . ALA A 1 103 ? 76.568 58.695 94.799 1.00 9.35 103 ALA A C 1
ATOM 837 O O . ALA A 1 103 ? 77.395 58.423 93.939 1.00 11.36 103 ALA A O 1
ATOM 839 N N . ILE A 1 104 ? 76.510 58.056 95.962 1.00 10.92 104 ILE A N 1
ATOM 840 C CA . ILE A 1 104 ? 77.467 56.997 96.287 1.00 11.12 104 ILE A CA 1
ATOM 841 C C . ILE A 1 104 ? 76.784 55.763 96.817 1.00 12.08 104 ILE A C 1
ATOM 842 O O . ILE A 1 104 ? 75.903 55.830 97.676 1.00 15.31 104 ILE A O 1
ATOM 847 N N . GLU A 1 105 ? 77.183 54.623 96.291 1.00 11.18 105 GLU A N 1
ATOM 848 C CA . GLU A 1 105 ? 76.607 53.392 96.768 1.00 10.32 105 GLU A CA 1
ATOM 849 C C . GLU A 1 105 ? 77.683 52.750 97.610 1.00 11.96 105 GLU A C 1
ATOM 850 O O . GLU A 1 105 ? 78.853 52.784 97.232 1.00 12.81 105 GLU A O 1
ATOM 856 N N . TYR A 1 106 ? 77.307 52.186 98.750 1.00 13.92 106 TYR A N 1
ATOM 857 C CA . TYR A 1 106 ? 78.266 51.491 99.594 1.00 16.42 106 TYR A CA 1
ATOM 858 C C . TYR A 1 106 ? 77.780 50.087 100.011 1.00 14.18 106 TYR A C 1
ATOM 859 O O . TYR A 1 106 ? 76.655 49.911 100.458 1.00 15.53 106 TYR A O 1
ATOM 868 N N . ARG A 1 107 ? 78.659 49.104 99.875 1.00 16.35 107 ARG A N 1
ATOM 869 C CA . ARG A 1 107 ? 78.381 47.707 100.199 1.00 18.10 107 ARG A CA 1
ATOM 870 C C . ARG A 1 107 ? 79.522 47.215 101.067 1.00 21.46 107 ARG A C 1
ATOM 871 O O . ARG A 1 107 ? 80.627 46.933 100.595 1.00 25.04 107 ARG A O 1
ATOM 879 N N . GLY A 1 108 ? 79.267 47.102 102.352 1.00 24.51 108 GLY A N 1
ATOM 880 C CA . GLY A 1 108 ? 80.343 46.694 103.223 1.00 28.69 108 GLY A CA 1
ATOM 881 C C . GLY A 1 108 ? 79.936 45.876 104.415 1.00 32.68 108 GLY A C 1
ATOM 882 O O . GLY A 1 108 ? 79.113 44.976 104.293 1.00 33.61 108 GLY A O 1
ATOM 883 N N . PHE A 1 109 ? 80.486 46.219 105.576 1.00 37.52 109 PHE A N 1
ATOM 884 C CA . PHE A 1 109 ? 80.214 45.454 106.778 1.00 40.79 109 PHE A CA 1
ATOM 885 C C . PHE A 1 109 ? 79.485 46.196 107.864 1.00 41.90 109 PHE A C 1
ATOM 886 O O . PHE A 1 109 ? 78.317 45.916 108.128 1.00 43.88 109 PHE A O 1
ATOM 894 N N . LYS A 1 110 ? 80.162 47.142 108.498 1.00 43.37 110 LYS A N 1
ATOM 895 C CA . LYS A 1 110 ? 79.534 47.884 109.581 1.00 45.17 110 LYS A CA 1
ATOM 896 C C . LYS A 1 110 ? 78.571 48.945 109.098 1.00 39.67 110 LYS A C 1
ATOM 897 O O . LYS A 1 110 ? 78.917 49.801 108.294 1.00 39.37 110 LYS A O 1
ATOM 903 N N . GLN A 1 111 ? 77.341 48.850 109.577 1.00 34.93 111 GLN A N 1
ATOM 904 C CA . GLN A 1 111 ? 76.314 49.794 109.200 1.00 33.18 111 GLN A CA 1
ATOM 905 C C . GLN A 1 111 ? 76.712 51.213 109.530 1.00 33.95 111 GLN A C 1
ATOM 906 O O . GLN A 1 111 ? 76.408 52.130 108.787 1.00 35.89 111 GLN A O 1
ATOM 912 N N . GLU A 1 112 ? 77.412 51.413 110.632 1.00 36.17 112 GLU A N 1
ATOM 913 C CA . GLU A 1 112 ? 77.799 52.771 110.991 1.00 36.32 112 GLU A CA 1
ATOM 914 C C . GLU A 1 112 ? 78.747 53.422 109.987 1.00 32.88 112 GLU A C 1
ATOM 915 O O . GLU A 1 112 ? 78.903 54.643 109.977 1.00 33.14 112 GLU A O 1
ATOM 921 N N . ILE A 1 113 ? 79.380 52.607 109.147 1.00 30.52 113 ILE A N 1
ATOM 922 C CA . ILE A 1 113 ? 80.290 53.119 108.119 1.00 28.93 113 ILE A CA 1
ATOM 923 C C . ILE A 1 113 ? 79.445 53.787 107.042 1.00 25.51 113 ILE A C 1
ATOM 924 O O . ILE A 1 113 ? 79.768 54.884 106.561 1.00 21.46 113 ILE A O 1
ATOM 929 N N . VAL A 1 114 ? 78.343 53.126 106.690 1.00 21.37 114 VAL A N 1
ATOM 930 C CA . VAL A 1 114 ? 77.458 53.666 105.684 1.00 21.71 114 VAL A CA 1
ATOM 931 C C . VAL A 1 114 ? 76.806 54.926 106.223 1.00 20.27 114 VAL A C 1
ATOM 932 O O . VAL A 1 114 ? 76.676 55.913 105.513 1.00 23.58 114 VAL A O 1
ATOM 936 N N . GLU A 1 115 ? 76.475 54.920 107.504 1.00 21.54 115 GLU A N 1
ATOM 937 C CA . GLU A 1 115 ? 75.875 56.092 108.128 1.00 24.28 115 GLU A CA 1
ATOM 938 C C . GLU A 1 115 ? 76.845 57.262 108.253 1.00 24.22 115 GLU A C 1
ATOM 939 O O . GLU A 1 115 ? 76.416 58.409 108.302 1.00 25.01 115 GLU A O 1
ATOM 945 N N . GLU A 1 116 ? 78.144 56.966 108.311 1.00 21.89 116 GLU A N 1
ATOM 946 C CA . GLU A 1 116 ? 79.180 57.994 108.403 1.00 23.37 116 GLU A CA 1
ATOM 947 C C . GLU A 1 116 ? 79.404 58.580 107.008 1.00 21.55 116 GLU A C 1
ATOM 948 O O . GLU A 1 116 ? 79.679 59.768 106.827 1.00 20.93 116 GLU A O 1
ATOM 954 N N . LEU A 1 117 ? 79.330 57.692 106.029 1.00 22.30 117 LEU A N 1
ATOM 955 C CA . LEU A 1 117 ? 79.453 58.046 104.639 1.00 18.34 117 LEU A CA 1
ATOM 956 C C . LEU A 1 117 ? 78.319 59.047 104.384 1.00 17.35 117 LEU A C 1
ATOM 957 O O . LEU A 1 117 ? 78.564 60.185 103.998 1.00 15.03 117 LEU A O 1
ATOM 962 N N . ALA A 1 118 ? 77.095 58.652 104.725 1.00 15.26 118 ALA A N 1
ATOM 963 C CA . ALA A 1 118 ? 75.923 59.495 104.538 1.00 14.24 118 ALA A CA 1
ATOM 964 C C . ALA A 1 118 ? 75.979 60.821 105.279 1.00 18.73 118 ALA A C 1
ATOM 965 O O . ALA A 1 118 ? 75.453 61.827 104.806 1.00 21.62 118 ALA A O 1
ATOM 967 N N . LYS A 1 119 ? 76.618 60.835 106.440 1.00 22.43 119 LYS A N 1
ATOM 968 C CA . LYS A 1 119 ? 76.712 62.063 107.217 1.00 23.96 119 LYS A CA 1
ATOM 969 C C . LYS A 1 119 ? 77.611 63.061 106.522 1.00 22.48 119 LYS A C 1
ATOM 970 O O . LYS A 1 119 ? 77.293 64.238 106.481 1.00 25.34 119 LYS A O 1
ATOM 976 N N . PHE A 1 120 ? 78.710 62.589 105.943 1.00 19.34 120 PHE A N 1
ATOM 977 C CA . PHE A 1 120 ? 79.672 63.484 105.319 1.00 17.60 120 PHE A CA 1
ATOM 978 C C . PHE A 1 120 ? 79.790 63.629 103.805 1.00 17.12 120 PHE A C 1
ATOM 979 O O . PHE A 1 120 ? 80.501 64.519 103.334 1.00 18.48 120 PHE A O 1
ATOM 987 N N . ALA A 1 121 ? 79.127 62.790 103.030 1.00 16.04 121 ALA A N 1
ATOM 988 C CA . ALA A 1 121 ? 79.288 62.881 101.586 1.00 16.15 121 ALA A CA 1
ATOM 989 C C . ALA A 1 121 ? 78.714 64.133 100.951 1.00 16.87 121 ALA A C 1
ATOM 990 O O . ALA A 1 121 ? 79.360 64.742 100.097 1.00 21.10 121 ALA A O 1
ATOM 992 N N . GLY A 1 122 ? 77.513 64.530 101.373 1.00 15.65 122 GLY A N 1
ATOM 993 C CA . GLY A 1 122 ? 76.888 65.705 100.790 1.00 12.69 122 GLY A CA 1
ATOM 994 C C . GLY A 1 122 ? 76.050 65.375 99.568 1.00 12.79 122 GLY A C 1
ATOM 995 O O . GLY A 1 122 ? 75.481 66.260 98.929 1.00 17.32 122 GLY A O 1
ATOM 996 N N . VAL A 1 123 ? 75.995 64.094 99.228 1.00 11.50 123 VAL A N 1
ATOM 997 C CA . VAL A 1 123 ? 75.222 63.624 98.095 1.00 9.31 123 VAL A CA 1
ATOM 998 C C . VAL A 1 123 ? 74.482 62.382 98.576 1.00 10.41 123 VAL A C 1
ATOM 999 O O . VAL A 1 123 ? 74.817 61.824 99.616 1.00 15.74 123 VAL A O 1
ATOM 1003 N N . PRO A 1 124 ? 73.441 61.955 97.864 1.00 8.81 124 PRO A N 1
ATOM 1004 C CA . PRO A 1 124 ? 72.702 60.773 98.288 1.00 5.79 124 PRO A CA 1
ATOM 1005 C C . PRO A 1 124 ? 73.583 59.549 98.400 1.00 9.78 124 PRO A C 1
ATOM 1006 O O . PRO A 1 124 ? 74.465 59.330 97.572 1.00 12.79 124 PRO A O 1
ATOM 1010 N N . VAL A 1 125 ? 73.331 58.744 99.426 1.00 9.57 125 VAL A N 1
ATOM 1011 C CA . VAL A 1 125 ? 74.093 57.534 99.689 1.00 10.51 125 VAL A CA 1
ATOM 1012 C C . VAL A 1 125 ? 73.170 56.322 99.773 1.00 13.34 125 VAL A C 1
ATOM 1013 O O . VAL A 1 125 ? 72.134 56.367 100.439 1.00 17.03 125 VAL A O 1
ATOM 1017 N N . PHE A 1 126 ? 73.546 55.237 99.100 1.00 12.54 126 PHE A N 1
ATOM 1018 C CA . PHE A 1 126 ? 72.737 54.018 99.100 1.00 11.40 126 PHE A CA 1
ATOM 1019 C C . PHE A 1 126 ? 73.512 52.880 99.717 1.00 15.13 126 PHE A C 1
ATOM 1020 O O . PHE A 1 126 ? 74.708 52.718 99.474 1.00 17.29 126 PHE A O 1
ATOM 1028 N N . ASN A 1 127 ? 72.819 52.095 100.524 1.00 15.99 127 ASN A N 1
ATOM 1029 C CA . ASN A 1 127 ? 73.419 50.955 101.179 1.00 17.29 127 ASN A CA 1
ATOM 1030 C C . ASN A 1 127 ? 73.163 49.721 100.324 1.00 16.90 127 ASN A C 1
ATOM 1031 O O . ASN A 1 127 ? 72.020 49.279 100.189 1.00 18.15 127 ASN A O 1
ATOM 1036 N N . GLY A 1 128 ? 74.229 49.173 99.746 1.00 16.26 128 GLY A N 1
ATOM 1037 C CA . GLY A 1 128 ? 74.108 47.989 98.905 1.00 16.60 128 GLY A CA 1
ATOM 1038 C C . GLY A 1 128 ? 74.107 46.705 99.708 1.00 19.18 128 GLY A C 1
ATOM 1039 O O . GLY A 1 128 ? 73.870 45.629 99.158 1.00 19.87 128 GLY A O 1
ATOM 1040 N N . LEU A 1 129 ? 74.474 46.832 100.987 1.00 23.19 129 LEU A N 1
ATOM 1041 C CA . LEU A 1 129 ? 74.507 45.748 101.969 1.00 25.03 129 LEU A CA 1
ATOM 1042 C C . LEU A 1 129 ? 75.482 45.930 103.132 1.00 24.90 129 LEU A C 1
ATOM 1043 O O . LEU A 1 129 ? 76.608 46.381 102.954 1.00 25.11 129 LEU A O 1
ATOM 1048 N N . THR A 1 130 ? 75.016 45.570 104.325 1.00 25.17 130 THR A N 1
ATOM 1049 C CA . THR A 1 130 ? 75.809 45.591 105.556 1.00 26.56 130 THR A CA 1
ATOM 1050 C C . THR A 1 130 ? 75.355 44.390 106.343 1.00 28.74 130 THR A C 1
ATOM 1051 O O . THR A 1 130 ? 74.493 43.638 105.905 1.00 27.99 130 THR A O 1
ATOM 1055 N N . ASP A 1 131 ? 75.890 44.256 107.543 1.00 34.23 131 ASP A N 1
ATOM 1056 C CA . ASP A 1 131 ? 75.551 43.130 108.404 1.00 38.37 131 ASP A CA 1
ATOM 1057 C C . ASP A 1 131 ? 74.156 43.243 108.959 1.00 34.93 131 ASP A C 1
ATOM 1058 O O . ASP A 1 131 ? 73.502 42.240 109.226 1.00 35.12 131 ASP A O 1
ATOM 1063 N N . GLU A 1 132 ? 73.712 44.476 109.147 1.00 34.70 132 GLU A N 1
ATOM 1064 C CA . GLU A 1 132 ? 72.396 44.740 109.699 1.00 35.36 132 GLU A CA 1
ATOM 1065 C C . GLU A 1 132 ? 71.245 44.785 108.705 1.00 31.42 132 GLU A C 1
ATOM 1066 O O . GLU A 1 132 ? 70.145 44.370 109.032 1.00 28.75 132 GLU A O 1
ATOM 1072 N N . TYR A 1 133 ? 71.470 45.326 107.512 1.00 30.08 133 TYR A N 1
ATOM 1073 C CA . TYR A 1 133 ? 70.376 45.444 106.561 1.00 26.72 133 TYR A CA 1
ATOM 1074 C C . TYR A 1 133 ? 70.766 45.279 105.125 1.00 24.09 133 TYR A C 1
ATOM 1075 O O . TYR A 1 133 ? 71.896 45.548 104.743 1.00 24.40 133 TYR A O 1
ATOM 1084 N N . HIS A 1 134 ? 69.757 44.974 104.321 1.00 22.08 134 HIS A N 1
ATOM 1085 C CA . HIS A 1 134 ? 69.896 44.814 102.880 1.00 22.18 134 HIS A CA 1
ATOM 1086 C C . HIS A 1 134 ? 68.620 45.421 102.261 1.00 22.39 134 HIS A C 1
ATOM 1087 O O . HIS A 1 134 ? 67.769 44.705 101.719 1.00 21.91 134 HIS A O 1
ATOM 1094 N N . PRO A 1 135 ? 68.472 46.759 102.342 1.00 21.10 135 PRO A N 1
ATOM 1095 C CA . PRO A 1 135 ? 67.302 47.472 101.807 1.00 18.43 135 PRO A CA 1
ATOM 1096 C C . PRO A 1 135 ? 66.889 47.230 100.345 1.00 18.08 135 PRO A C 1
ATOM 1097 O O . PRO A 1 135 ? 65.707 47.048 100.060 1.00 17.99 135 PRO A O 1
ATOM 1101 N N . THR A 1 136 ? 67.845 47.205 99.422 1.00 18.13 136 THR A N 1
ATOM 1102 C CA . THR A 1 136 ? 67.510 46.986 98.021 1.00 16.06 136 THR A CA 1
ATOM 1103 C C . THR A 1 136 ? 66.855 45.628 97.786 1.00 19.65 136 THR A C 1
ATOM 1104 O O . THR A 1 136 ? 65.875 45.538 97.052 1.00 24.24 136 THR A O 1
ATOM 1108 N N . GLN A 1 137 ? 67.348 44.590 98.458 1.00 19.35 137 GLN A N 1
ATOM 1109 C CA . GLN A 1 137 ? 66.797 43.239 98.306 1.00 19.86 137 GLN A CA 1
ATOM 1110 C C . GLN A 1 137 ? 65.345 43.111 98.741 1.00 19.01 137 GLN A C 1
ATOM 1111 O O . GLN A 1 137 ? 64.559 42.411 98.121 1.00 18.44 137 GLN A O 1
ATOM 1117 N N . MET A 1 138 ? 65.000 43.801 99.816 1.00 18.66 138 MET A N 1
ATOM 1118 C CA . MET A 1 138 ? 63.644 43.770 100.361 1.00 22.79 138 MET A CA 1
ATOM 1119 C C . MET A 1 138 ? 62.587 44.347 99.433 1.00 23.72 138 MET A C 1
ATOM 1120 O O . MET A 1 138 ? 61.477 43.830 99.346 1.00 23.49 138 MET A O 1
ATOM 1125 N N . LEU A 1 139 ? 62.932 45.445 98.766 1.00 22.79 139 LEU A N 1
ATOM 1126 C CA . LEU A 1 139 ? 62.022 46.082 97.833 1.00 19.48 139 LEU A CA 1
ATOM 1127 C C . LEU A 1 139 ? 61.838 45.149 96.643 1.00 16.77 139 LEU A C 1
ATOM 1128 O O . LEU A 1 139 ? 60.735 44.981 96.125 1.00 17.80 139 LEU A O 1
ATOM 1133 N N . ALA A 1 140 ? 62.919 44.474 96.276 1.00 13.89 140 ALA A N 1
ATOM 1134 C CA . ALA A 1 140 ? 62.906 43.532 95.171 1.00 8.94 140 ALA A CA 1
ATOM 1135 C C . ALA A 1 140 ? 62.050 42.324 95.528 1.00 13.03 140 ALA A C 1
ATOM 1136 O O . ALA A 1 140 ? 61.325 41.799 94.677 1.00 13.50 140 ALA A O 1
ATOM 1138 N N . ASP A 1 141 ? 62.129 41.886 96.789 1.00 13.15 141 ASP A N 1
ATOM 1139 C CA . ASP A 1 141 ? 61.357 40.739 97.225 1.00 11.52 141 ASP A CA 1
ATOM 1140 C C . ASP A 1 141 ? 59.862 41.026 97.260 1.00 13.47 141 ASP A C 1
ATOM 1141 O O . ASP A 1 141 ? 59.061 40.265 96.708 1.00 13.92 141 ASP A O 1
ATOM 1146 N N . VAL A 1 142 ? 59.480 42.138 97.871 1.00 13.86 142 VAL A N 1
ATOM 1147 C CA . VAL A 1 142 ? 58.068 42.476 97.944 1.00 17.87 142 VAL A CA 1
ATOM 1148 C C . VAL A 1 142 ? 57.454 42.678 96.561 1.00 18.14 142 VAL A C 1
ATOM 1149 O O . VAL A 1 142 ? 56.340 42.204 96.304 1.00 19.54 142 VAL A O 1
ATOM 1153 N N . LEU A 1 143 ? 58.183 43.358 95.670 1.00 15.99 143 LEU A N 1
ATOM 1154 C CA . LEU A 1 143 ? 57.686 43.587 94.313 1.00 14.01 143 LEU A CA 1
ATOM 1155 C C . LEU A 1 143 ? 57.422 42.246 93.644 1.00 16.81 143 LEU A C 1
ATOM 1156 O O . LEU A 1 143 ? 56.338 42.026 93.090 1.00 20.72 143 LEU A O 1
ATOM 1161 N N . THR A 1 144 ? 58.382 41.328 93.758 1.00 15.23 144 THR A N 1
ATOM 1162 C CA . THR A 1 144 ? 58.239 40.018 93.132 1.00 14.94 144 THR A CA 1
ATOM 1163 C C . THR A 1 144 ? 57.000 39.318 93.643 1.00 16.59 144 THR A C 1
ATOM 1164 O O . THR A 1 144 ? 56.202 38.802 92.848 1.00 14.03 144 THR A O 1
ATOM 1168 N N . MET A 1 145 ? 56.828 39.370 94.968 1.00 14.78 145 MET A N 1
ATOM 1169 C CA . MET A 1 145 ? 55.694 38.733 95.621 1.00 15.03 145 MET A CA 1
ATOM 1170 C C . MET A 1 145 ? 54.439 39.405 95.145 1.00 16.58 145 MET A C 1
ATOM 1171 O O . MET A 1 145 ? 53.497 38.745 94.730 1.00 16.54 145 MET A O 1
ATOM 1176 N N . ARG A 1 146 ? 54.481 40.730 95.100 1.00 17.94 146 ARG A N 1
ATOM 1177 C CA . ARG A 1 146 ? 53.343 41.511 94.667 1.00 18.79 146 ARG A CA 1
ATOM 1178 C C . ARG A 1 146 ? 52.904 41.195 93.259 1.00 20.16 146 ARG A C 1
ATOM 1179 O O . ARG A 1 146 ? 51.718 41.119 93.002 1.00 24.08 146 ARG A O 1
ATOM 1187 N N . GLU A 1 147 ? 53.839 41.019 92.333 1.00 24.79 147 GLU A N 1
ATOM 1188 C CA . GLU A 1 147 ? 53.436 40.726 90.965 1.00 26.78 147 GLU A CA 1
ATOM 1189 C C . GLU A 1 147 ? 53.133 39.265 90.737 1.00 29.06 147 GLU A C 1
ATOM 1190 O O . GLU A 1 147 ? 52.647 38.900 89.678 1.00 30.11 147 GLU A O 1
ATOM 1196 N N . HIS A 1 148 ? 53.472 38.421 91.707 1.00 34.03 148 HIS A N 1
ATOM 1197 C CA . HIS A 1 148 ? 53.192 36.988 91.604 1.00 38.81 148 HIS A CA 1
ATOM 1198 C C . HIS A 1 148 ? 52.088 36.606 92.584 1.00 43.72 148 HIS A C 1
ATOM 1199 O O . HIS A 1 148 ? 52.057 35.481 93.092 1.00 45.98 148 HIS A O 1
ATOM 1206 N N . SER A 1 149 ? 51.189 37.554 92.847 1.00 45.97 149 SER A N 1
ATOM 1207 C CA . SER A 1 149 ? 50.074 37.359 93.768 1.00 46.65 149 SER A CA 1
ATOM 1208 C C . SER A 1 149 ? 48.871 38.151 93.294 1.00 49.94 149 SER A C 1
ATOM 1209 O O . SER A 1 149 ? 49.010 39.157 92.590 1.00 48.92 149 SER A O 1
ATOM 1212 N N . ASP A 1 150 ? 47.686 37.709 93.703 1.00 55.25 150 ASP A N 1
ATOM 1213 C CA . ASP A 1 150 ? 46.450 38.380 93.314 1.00 60.87 150 ASP A CA 1
ATOM 1214 C C . ASP A 1 150 ? 45.879 39.271 94.400 1.00 61.05 150 ASP A C 1
ATOM 1215 O O . ASP A 1 150 ? 45.019 40.122 94.138 1.00 63.60 150 ASP A O 1
ATOM 1220 N N . LYS A 1 151 ? 46.392 39.093 95.611 1.00 59.20 151 LYS A N 1
ATOM 1221 C CA . LYS A 1 151 ? 45.958 39.886 96.749 1.00 57.34 151 LYS A CA 1
ATOM 1222 C C . LYS A 1 151 ? 46.809 41.142 96.867 1.00 54.31 151 LYS A C 1
ATOM 1223 O O . LYS A 1 151 ? 47.886 41.246 96.279 1.00 55.36 151 LYS A O 1
ATOM 1229 N N . PRO A 1 152 ? 46.293 42.149 97.573 1.00 51.37 152 PRO A N 1
ATOM 1230 C CA . PRO A 1 152 ? 47.044 43.391 97.767 1.00 48.55 152 PRO A CA 1
ATOM 1231 C C . PRO A 1 152 ? 48.139 43.079 98.796 1.00 45.27 152 PRO A C 1
ATOM 1232 O O . PRO A 1 152 ? 48.057 42.057 99.485 1.00 42.00 152 PRO A O 1
ATOM 1236 N N . LEU A 1 153 ? 49.132 43.958 98.924 1.00 41.56 153 LEU A N 1
ATOM 1237 C CA . LEU A 1 153 ? 50.240 43.734 99.856 1.00 38.95 153 LEU A CA 1
ATOM 1238 C C . LEU A 1 153 ? 49.887 43.257 101.256 1.00 37.92 153 LEU A C 1
ATOM 1239 O O . LEU A 1 153 ? 50.500 42.314 101.755 1.00 38.72 153 LEU A O 1
ATOM 1244 N N . HIS A 1 154 ? 48.906 43.897 101.885 1.00 42.04 154 HIS A N 1
ATOM 1245 C CA . HIS A 1 154 ? 48.495 43.536 103.244 1.00 44.69 154 HIS A CA 1
ATOM 1246 C C . HIS A 1 154 ? 47.814 42.171 103.376 1.00 44.96 154 HIS A C 1
ATOM 1247 O O . HIS A 1 154 ? 47.582 41.701 104.494 1.00 47.54 154 HIS A O 1
ATOM 1254 N N . ASP A 1 155 ? 47.485 41.550 102.242 1.00 43.75 155 ASP A N 1
ATOM 1255 C CA . ASP A 1 155 ? 46.861 40.221 102.220 1.00 40.65 155 ASP A CA 1
ATOM 1256 C C . ASP A 1 155 ? 47.862 39.096 102.013 1.00 36.81 155 ASP A C 1
ATOM 1257 O O . ASP A 1 155 ? 47.495 37.925 102.051 1.00 40.20 155 ASP A O 1
ATOM 1262 N N . ILE A 1 156 ? 49.112 39.460 101.743 1.00 32.02 156 ILE A N 1
ATOM 1263 C CA . ILE A 1 156 ? 50.168 38.493 101.510 1.00 29.38 156 ILE A CA 1
ATOM 1264 C C . ILE A 1 156 ? 50.818 38.001 102.792 1.00 30.55 156 ILE A C 1
ATOM 1265 O O . ILE A 1 156 ? 51.049 38.767 103.736 1.00 30.62 156 ILE A O 1
ATOM 1270 N N . SER A 1 157 ? 51.004 36.684 102.822 1.00 31.70 157 SER A N 1
ATOM 1271 C CA . SER A 1 157 ? 51.643 35.958 103.908 1.00 30.43 157 SER A CA 1
ATOM 1272 C C . SER A 1 157 ? 52.932 35.375 103.327 1.00 31.55 157 SER A C 1
ATOM 1273 O O . SER A 1 157 ? 52.977 34.978 102.152 1.00 31.70 157 SER A O 1
ATOM 1276 N N . TYR A 1 158 ? 53.988 35.352 104.134 1.00 29.27 158 TYR A N 1
ATOM 1277 C CA . TYR A 1 158 ? 55.251 34.761 103.708 1.00 26.54 158 TYR A CA 1
ATOM 1278 C C . TYR A 1 158 ? 56.054 34.274 104.916 1.00 25.77 158 TYR A C 1
ATOM 1279 O O . TYR A 1 158 ? 55.874 34.753 106.041 1.00 23.08 158 TYR A O 1
ATOM 1288 N N . ALA A 1 159 ? 56.870 33.253 104.690 1.00 28.19 159 ALA A N 1
ATOM 1289 C CA . ALA A 1 159 ? 57.685 32.693 105.757 1.00 27.76 159 ALA A CA 1
ATOM 1290 C C . ALA A 1 159 ? 59.131 32.595 105.316 1.00 25.13 159 ALA A C 1
ATOM 1291 O O . ALA A 1 159 ? 59.415 32.296 104.169 1.00 26.72 159 ALA A O 1
ATOM 1293 N N . TYR A 1 160 ? 60.046 32.915 106.208 1.00 23.00 160 TYR A N 1
ATOM 1294 C CA . TYR A 1 160 ? 61.448 32.787 105.881 1.00 26.65 160 TYR A CA 1
ATOM 1295 C C . TYR A 1 160 ? 61.991 31.755 106.826 1.00 30.10 160 TYR A C 1
ATOM 1296 O O . TYR A 1 160 ? 61.840 31.895 108.043 1.00 30.40 160 TYR A O 1
ATOM 1305 N N . LEU A 1 161 ? 62.617 30.721 106.271 1.00 30.93 161 LEU A N 1
ATOM 1306 C CA . LEU A 1 161 ? 63.187 29.652 107.082 1.00 31.19 161 LEU A CA 1
ATOM 1307 C C . LEU A 1 161 ? 64.702 29.700 107.047 1.00 32.51 161 LEU A C 1
ATOM 1308 O O . LEU A 1 161 ? 65.296 30.030 106.020 1.00 34.16 161 LEU A O 1
ATOM 1313 N N . GLY A 1 162 ? 65.320 29.382 108.178 1.00 31.43 162 GLY A N 1
ATOM 1314 C CA . GLY A 1 162 ? 66.768 29.375 108.252 1.00 31.34 162 GLY A CA 1
ATOM 1315 C C . GLY A 1 162 ? 67.313 30.241 109.366 1.00 33.23 162 GLY A C 1
ATOM 1316 O O . GLY A 1 162 ? 66.665 30.420 110.393 1.00 36.25 162 GLY A O 1
ATOM 1317 N N . ASP A 1 163 ? 68.530 30.745 109.184 1.00 33.94 163 ASP A N 1
ATOM 1318 C CA . ASP A 1 163 ? 69.168 31.610 110.170 1.00 34.20 163 ASP A CA 1
ATOM 1319 C C . ASP A 1 163 ? 68.582 33.018 110.007 1.00 35.51 163 ASP A C 1
ATOM 1320 O O . ASP A 1 163 ? 68.744 33.660 108.963 1.00 36.74 163 ASP A O 1
ATOM 1325 N N . ALA A 1 164 ? 67.917 33.503 111.048 1.00 34.23 164 ALA A N 1
ATOM 1326 C CA . ALA A 1 164 ? 67.290 34.812 110.988 1.00 34.91 164 ALA A CA 1
ATOM 1327 C C . ALA A 1 164 ? 68.014 35.925 111.736 1.00 37.06 164 ALA A C 1
ATOM 1328 O O . ALA A 1 164 ? 67.615 37.090 111.644 1.00 37.00 164 ALA A O 1
ATOM 1330 N N . ARG A 1 165 ? 69.067 35.586 112.475 1.00 40.11 165 ARG A N 1
ATOM 1331 C CA . ARG A 1 165 ? 69.807 36.599 113.225 1.00 43.02 165 ARG A CA 1
ATOM 1332 C C . ARG A 1 165 ? 70.867 37.219 112.313 1.00 43.03 165 ARG A C 1
ATOM 1333 O O . ARG A 1 165 ? 72.074 37.087 112.554 1.00 45.65 165 ARG A O 1
ATOM 1341 N N . ASN A 1 166 ? 70.381 37.900 111.267 1.00 42.05 166 ASN A N 1
ATOM 1342 C CA . ASN A 1 166 ? 71.199 38.564 110.241 1.00 38.78 166 ASN A CA 1
ATOM 1343 C C . ASN A 1 166 ? 70.397 39.559 109.385 1.00 37.95 166 ASN A C 1
ATOM 1344 O O . ASN A 1 166 ? 69.168 39.616 109.464 1.00 38.41 166 ASN A O 1
ATOM 1349 N N . ASN A 1 167 ? 71.102 40.254 108.495 1.00 37.42 167 ASN A N 1
ATOM 1350 C CA . ASN A 1 167 ? 70.511 41.248 107.605 1.00 37.56 167 ASN A CA 1
ATOM 1351 C C . ASN A 1 167 ? 69.334 40.785 106.749 1.00 35.05 167 ASN A C 1
ATOM 1352 O O . ASN A 1 167 ? 68.658 41.617 106.157 1.00 38.84 167 ASN A O 1
ATOM 1357 N N . MET A 1 168 ? 69.142 39.475 106.611 1.00 32.38 168 MET A N 1
ATOM 1358 C CA . MET A 1 168 ? 68.030 38.940 105.829 1.00 29.24 168 MET A CA 1
ATOM 1359 C C . MET A 1 168 ? 66.824 38.743 106.716 1.00 29.11 168 MET A C 1
ATOM 1360 O O . MET A 1 168 ? 65.697 39.056 106.329 1.00 29.30 168 MET A O 1
ATOM 1365 N N . GLY A 1 169 ? 67.069 38.181 107.896 1.00 27.36 169 GLY A N 1
ATOM 1366 C CA . GLY A 1 169 ? 65.999 37.956 108.838 1.00 26.19 169 GLY A CA 1
ATOM 1367 C C . GLY A 1 169 ? 65.540 39.302 109.349 1.00 28.22 169 GLY A C 1
ATOM 1368 O O . GLY A 1 169 ? 64.340 39.569 109.452 1.00 28.48 169 GLY A O 1
ATOM 1369 N N . ASN A 1 170 ? 66.509 40.161 109.650 1.00 26.64 170 ASN A N 1
ATOM 1370 C CA . ASN A 1 170 ? 66.235 41.512 110.139 1.00 27.57 170 ASN A CA 1
ATOM 1371 C C . ASN A 1 170 ? 65.404 42.298 109.124 1.00 25.32 170 ASN A C 1
ATOM 1372 O O . ASN A 1 170 ? 64.455 42.997 109.464 1.00 22.67 170 ASN A O 1
ATOM 1377 N N . SER A 1 171 ? 65.800 42.189 107.864 1.00 26.44 171 SER A N 1
ATOM 1378 C CA . SER A 1 171 ? 65.149 42.913 106.790 1.00 25.08 171 SER A CA 1
ATOM 1379 C C . SER A 1 171 ? 63.803 42.363 106.351 1.00 23.22 171 SER A C 1
ATOM 1380 O O . SER A 1 171 ? 62.867 43.138 106.125 1.00 20.71 171 SER A O 1
ATOM 1383 N N . LEU A 1 172 ? 63.688 41.043 106.240 1.00 21.08 172 LEU A N 1
ATOM 1384 C CA . LEU A 1 172 ? 62.421 40.448 105.833 1.00 21.85 172 LEU A CA 1
ATOM 1385 C C . LEU A 1 172 ? 61.299 40.766 106.812 1.00 24.06 172 LEU A C 1
ATOM 1386 O O . LEU A 1 172 ? 60.156 40.972 106.398 1.00 27.79 172 LEU A O 1
ATOM 1391 N N . LEU A 1 173 ? 61.651 40.864 108.097 1.00 23.45 173 LEU A N 1
ATOM 1392 C CA . LEU A 1 173 ? 60.701 41.172 109.173 1.00 23.14 173 LEU A CA 1
ATOM 1393 C C . LEU A 1 173 ? 60.302 42.646 109.125 1.00 22.28 173 LEU A C 1
ATOM 1394 O O . LEU A 1 173 ? 59.123 42.986 109.200 1.00 24.20 173 LEU A O 1
ATOM 1399 N N . LEU A 1 174 ? 61.294 43.516 108.980 1.00 24.62 174 LEU A N 1
ATOM 1400 C CA . LEU A 1 174 ? 61.065 44.956 108.909 1.00 24.27 174 LEU A CA 1
ATOM 1401 C C . LEU A 1 174 ? 60.148 45.402 107.760 1.00 25.46 174 LEU A C 1
ATOM 1402 O O . LEU A 1 174 ? 59.214 46.170 107.997 1.00 27.17 174 LEU A O 1
ATOM 1407 N N . ILE A 1 175 ? 60.403 44.951 106.526 1.00 25.01 175 ILE A N 1
ATOM 1408 C CA . ILE A 1 175 ? 59.548 45.367 105.403 1.00 22.17 175 ILE A CA 1
ATOM 1409 C C . ILE A 1 175 ? 58.147 44.789 105.469 1.00 20.51 175 ILE A C 1
ATOM 1410 O O . ILE A 1 175 ? 57.231 45.361 104.895 1.00 22.46 175 ILE A O 1
ATOM 1415 N N . GLY A 1 176 ? 57.988 43.626 106.098 1.00 18.56 176 GLY A N 1
ATOM 1416 C CA . GLY A 1 176 ? 56.658 43.068 106.223 1.00 18.69 176 GLY A CA 1
ATOM 1417 C C . GLY A 1 176 ? 55.908 43.928 107.235 1.00 18.75 176 GLY A C 1
ATOM 1418 O O . GLY A 1 176 ? 54.745 44.287 107.039 1.00 18.42 176 GLY A O 1
ATOM 1419 N N . ALA A 1 177 ? 56.606 44.322 108.297 1.00 20.25 177 ALA A N 1
ATOM 1420 C CA . ALA A 1 177 ? 56.014 45.149 109.3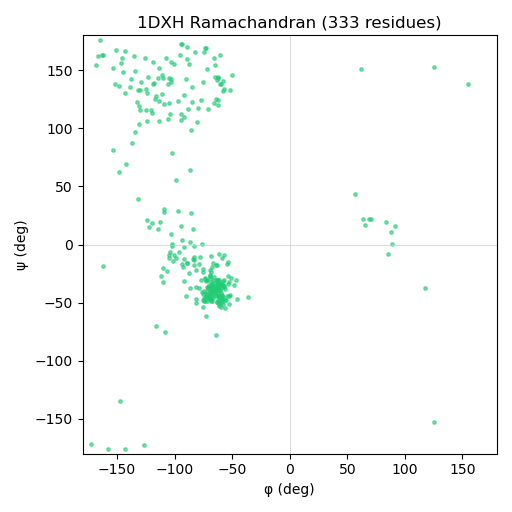58 1.00 25.74 177 ALA A CA 1
ATOM 1421 C C . ALA A 1 177 ? 55.598 46.570 108.927 1.00 28.03 177 ALA A C 1
ATOM 1422 O O . ALA A 1 177 ? 54.641 47.134 109.460 1.00 31.92 177 ALA A O 1
ATOM 1424 N N . LYS A 1 178 ? 56.345 47.157 107.995 1.00 27.39 178 LYS A N 1
ATOM 1425 C CA . LYS A 1 178 ? 56.056 48.497 107.489 1.00 26.83 178 LYS A CA 1
ATOM 1426 C C . LYS A 1 178 ? 54.928 48.479 106.466 1.00 27.09 178 LYS A C 1
ATOM 1427 O O . LYS A 1 178 ? 54.327 49.509 106.175 1.00 29.41 178 LYS A O 1
ATOM 1433 N N . LEU A 1 179 ? 54.632 47.299 105.938 1.00 24.27 179 LEU A N 1
ATOM 1434 C CA . LEU A 1 179 ? 53.612 47.169 104.913 1.00 24.31 179 LEU A CA 1
ATOM 1435 C C . LEU A 1 179 ? 52.398 46.375 105.331 1.00 25.50 179 LEU A C 1
ATOM 1436 O O . LEU A 1 179 ? 51.596 45.976 104.486 1.00 27.77 179 LEU A O 1
ATOM 1441 N N . GLY A 1 180 ? 52.265 46.126 106.624 1.00 25.51 180 GLY A N 1
ATOM 1442 C CA . GLY A 1 180 ? 51.110 45.382 107.088 1.00 23.96 180 GLY A CA 1
ATOM 1443 C C . GLY A 1 180 ? 50.933 44.016 106.454 1.00 25.09 180 GLY A C 1
ATOM 1444 O O . GLY A 1 180 ? 49.824 43.660 106.059 1.00 24.57 180 GLY A O 1
ATOM 1445 N N . MET A 1 181 ? 52.027 43.267 106.319 1.00 24.39 181 MET A N 1
ATOM 1446 C CA . MET A 1 181 ? 51.969 41.919 105.752 1.00 27.10 181 MET A CA 1
ATOM 1447 C C . MET A 1 181 ? 52.060 40.850 106.856 1.00 28.63 181 MET A C 1
ATOM 1448 O O . MET A 1 181 ? 52.582 41.106 107.944 1.00 33.55 181 MET A O 1
ATOM 1453 N N . ASP A 1 182 ? 51.567 39.648 106.567 1.00 29.05 182 ASP A N 1
ATOM 1454 C CA . ASP A 1 182 ? 51.614 38.544 107.525 1.00 26.38 182 ASP A CA 1
ATOM 1455 C C . ASP A 1 182 ? 52.978 37.852 107.365 1.00 23.05 182 ASP A C 1
ATOM 1456 O O . ASP A 1 182 ? 53.180 37.065 106.443 1.00 22.82 182 ASP A O 1
ATOM 1461 N N . VAL A 1 183 ? 53.927 38.184 108.230 1.00 21.25 183 VAL A N 1
ATOM 1462 C CA . VAL A 1 183 ? 55.254 37.583 108.131 1.00 24.14 183 VAL A CA 1
ATOM 1463 C C . VAL A 1 183 ? 55.619 36.613 109.257 1.00 27.26 183 VAL A C 1
ATOM 1464 O O . VAL A 1 183 ? 55.478 36.937 110.455 1.00 25.80 183 VAL A O 1
ATOM 1468 N N . ARG A 1 184 ? 56.084 35.423 108.844 1.00 26.76 184 ARG A N 1
ATOM 1469 C CA . ARG A 1 184 ? 56.485 34.342 109.755 1.00 26.27 184 ARG A CA 1
ATOM 1470 C C . ARG A 1 184 ? 57.954 33.974 109.611 1.00 29.01 184 ARG A C 1
ATOM 1471 O O . ARG A 1 184 ? 58.455 33.820 108.501 1.00 32.63 184 ARG A O 1
ATOM 1479 N N . ILE A 1 185 ? 58.614 3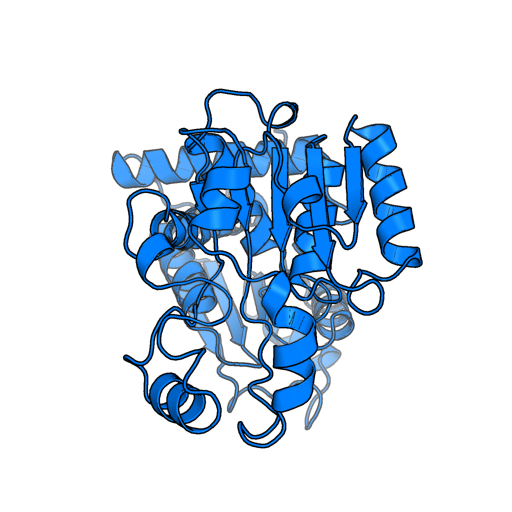3.758 110.743 1.00 30.52 185 ILE A N 1
ATOM 1480 C CA . ILE A 1 185 ? 60.015 33.373 110.766 1.00 29.59 185 ILE A CA 1
ATOM 1481 C C . ILE A 1 185 ? 60.188 32.086 111.545 1.00 29.13 185 ILE A C 1
ATOM 1482 O O . ILE A 1 185 ? 59.933 32.044 112.748 1.00 32.44 185 ILE A O 1
ATOM 1487 N N . ALA A 1 186 ? 60.623 31.044 110.844 1.00 27.75 186 ALA A N 1
ATOM 1488 C CA . ALA A 1 186 ? 60.862 29.730 111.432 1.00 28.55 186 ALA A CA 1
ATOM 1489 C C . ALA A 1 186 ? 62.373 29.554 111.593 1.00 30.08 186 ALA A C 1
ATOM 1490 O O . ALA A 1 186 ? 63.094 29.446 110.603 1.00 31.31 186 ALA A O 1
ATOM 1492 N N . ALA A 1 187 ? 62.855 29.512 112.832 1.00 32.77 187 ALA A N 1
ATOM 1493 C CA . ALA A 1 187 ? 64.289 29.366 113.077 1.00 32.77 187 ALA A CA 1
ATOM 1494 C C . ALA A 1 187 ? 64.549 28.915 114.501 1.00 34.03 187 ALA A C 1
ATOM 1495 O O . ALA A 1 187 ? 63.634 28.919 115.319 1.00 35.00 187 ALA A O 1
ATOM 1497 N N . PRO A 1 188 ? 65.764 28.405 114.784 1.00 32.65 188 PRO A N 1
ATOM 1498 C CA . PRO A 1 188 ? 66.050 27.991 116.151 1.00 34.45 188 PRO A CA 1
ATOM 1499 C C . PRO A 1 188 ? 65.997 29.306 116.940 1.00 36.96 188 PRO A C 1
ATOM 1500 O O . PRO A 1 188 ? 66.369 30.353 116.405 1.00 36.69 188 PRO A O 1
ATOM 1504 N N . LYS A 1 189 ? 65.494 29.266 118.173 1.00 41.43 189 LYS A N 1
ATOM 1505 C CA . LYS A 1 189 ? 65.397 30.465 119.019 1.00 46.86 189 LYS A CA 1
ATOM 1506 C C . LYS A 1 189 ? 66.681 31.311 119.100 1.00 44.51 189 LYS A C 1
ATOM 1507 O O . LYS A 1 189 ? 66.618 32.546 119.210 1.00 45.04 189 LYS A O 1
ATOM 1513 N N . ALA A 1 190 ? 67.836 30.652 119.079 1.00 42.83 190 ALA A N 1
ATOM 1514 C CA . ALA A 1 190 ? 69.122 31.356 119.148 1.00 43.83 190 ALA A CA 1
ATOM 1515 C C . ALA A 1 190 ? 69.406 32.160 117.870 1.00 43.25 190 ALA A C 1
ATOM 1516 O O . ALA A 1 190 ? 70.101 33.184 117.908 1.00 43.22 190 ALA A O 1
ATOM 1518 N N . LEU A 1 191 ? 68.840 31.708 116.750 1.00 39.60 191 LEU A N 1
ATOM 1519 C CA . LEU A 1 191 ? 69.033 32.365 115.471 1.00 35.87 191 LEU A CA 1
ATOM 1520 C C . LEU A 1 191 ? 67.903 33.315 115.083 1.00 34.62 191 LEU A C 1
ATOM 1521 O O . LEU A 1 191 ? 67.633 33.528 113.915 1.00 35.98 191 LEU A O 1
ATOM 1526 N N . TRP A 1 192 ? 67.242 33.889 116.072 1.00 33.13 192 TRP A N 1
ATOM 1527 C CA . TRP A 1 192 ? 66.170 34.825 115.804 1.00 34.36 192 TRP A CA 1
ATOM 1528 C C . TRP A 1 192 ? 66.773 36.202 115.850 1.00 35.98 192 TRP A C 1
ATOM 1529 O O . TRP A 1 192 ? 67.875 36.372 116.355 1.00 37.18 192 TRP A O 1
ATOM 1540 N N . PRO A 1 193 ? 66.070 37.209 115.301 1.00 36.75 193 PRO A N 1
ATOM 1541 C CA . PRO A 1 193 ? 66.579 38.588 115.310 1.00 38.21 193 PRO A CA 1
ATOM 1542 C C . PRO A 1 193 ? 66.629 39.047 116.760 1.00 40.29 193 PRO A C 1
ATOM 1543 O O . PRO A 1 193 ? 65.979 38.454 117.614 1.00 44.93 193 PRO A O 1
ATOM 1547 N N . HIS A 1 194 ? 67.401 40.083 117.055 1.00 42.52 194 HIS A N 1
ATOM 1548 C CA . HIS A 1 194 ? 67.472 40.562 118.431 1.00 42.78 194 HIS A CA 1
ATOM 1549 C C . HIS A 1 194 ? 66.106 41.047 118.888 1.00 43.03 194 HIS A C 1
ATOM 1550 O O . HIS A 1 194 ? 65.352 41.630 118.108 1.00 41.00 194 HIS A O 1
ATOM 1557 N N . ASP A 1 195 ? 65.794 40.802 120.156 1.00 46.63 195 ASP A N 1
ATOM 1558 C CA . ASP A 1 195 ? 64.506 41.187 120.738 1.00 50.15 195 ASP A CA 1
ATOM 1559 C C . ASP A 1 195 ? 64.228 42.670 120.630 1.00 48.52 195 ASP A C 1
ATOM 1560 O O . ASP A 1 195 ? 63.074 43.090 120.456 1.00 43.98 195 ASP A O 1
ATOM 1565 N N . GLU A 1 196 ? 65.309 43.440 120.741 1.00 50.06 196 GLU A N 1
ATOM 1566 C CA . GLU A 1 196 ? 65.276 44.893 120.649 1.00 55.33 196 GLU A CA 1
ATOM 1567 C C . GLU A 1 196 ? 64.813 45.263 119.234 1.00 53.66 196 GLU A C 1
ATOM 1568 O O . GLU A 1 196 ? 64.036 46.211 119.044 1.00 52.19 196 GLU A O 1
ATOM 1574 N N . PHE A 1 197 ? 65.269 44.486 118.249 1.00 50.09 197 PHE A N 1
ATOM 1575 C CA . PHE A 1 197 ? 64.889 44.719 116.870 1.00 42.97 197 PHE A CA 1
ATOM 1576 C C . PHE A 1 197 ? 63.458 44.244 116.584 1.00 39.50 197 PHE A C 1
ATOM 1577 O O . PHE A 1 197 ? 62.701 44.933 115.899 1.00 36.49 197 PHE A O 1
ATOM 1585 N N . VAL A 1 198 ? 63.076 43.091 117.130 1.00 35.24 198 VAL A N 1
ATOM 1586 C CA . VAL A 1 198 ? 61.719 42.578 116.929 1.00 34.28 198 VAL A CA 1
ATOM 1587 C C . VAL A 1 198 ? 60.738 43.549 117.558 1.00 35.11 198 VAL A C 1
ATOM 1588 O O . VAL A 1 198 ? 59.638 43.771 117.045 1.00 33.15 198 VAL A O 1
ATOM 1592 N N . ALA A 1 199 ? 61.155 44.116 118.683 1.00 36.39 199 ALA A N 1
ATOM 1593 C CA . ALA A 1 199 ? 60.340 45.070 119.406 1.00 40.10 199 ALA A CA 1
ATOM 1594 C C . ALA A 1 199 ? 60.067 46.316 118.563 1.00 41.64 199 ALA A C 1
ATOM 1595 O O . ALA A 1 199 ? 58.970 46.875 118.628 1.00 43.13 199 ALA A O 1
ATOM 1597 N N . GLN A 1 200 ? 61.051 46.760 117.781 1.00 42.39 200 GLN A N 1
ATOM 1598 C CA . GLN A 1 200 ? 60.822 47.916 116.920 1.00 43.71 200 GLN A CA 1
ATOM 1599 C C . GLN A 1 200 ? 59.912 47.547 115.750 1.00 40.29 200 GLN A C 1
ATOM 1600 O O . GLN A 1 200 ? 59.140 48.376 115.285 1.00 40.04 200 GLN A O 1
ATOM 1606 N N . CYS A 1 201 ? 59.983 46.299 115.294 1.00 37.50 201 CYS A N 1
ATOM 1607 C CA . CYS A 1 201 ? 59.125 45.851 114.205 1.00 35.81 201 CYS A CA 1
ATOM 1608 C C . CYS A 1 201 ? 57.703 45.659 114.683 1.00 36.36 201 CYS A C 1
ATOM 1609 O O . CYS A 1 201 ? 56.764 45.777 113.897 1.00 34.52 201 CYS A O 1
ATOM 1612 N N . LYS A 1 202 ? 57.546 45.315 115.958 1.00 37.39 202 LYS A N 1
ATOM 1613 C CA . LYS A 1 202 ? 56.216 45.136 116.526 1.00 41.32 202 LYS A CA 1
ATOM 1614 C C . LYS A 1 202 ? 55.546 46.510 116.540 1.00 40.24 202 LYS A C 1
ATOM 1615 O O . LYS A 1 202 ? 54.341 46.644 116.294 1.00 37.10 202 LYS A O 1
ATOM 1621 N N . LYS A 1 203 ? 56.372 47.528 116.784 1.00 40.61 203 LYS A N 1
ATOM 1622 C CA . LYS A 1 203 ? 55.963 48.928 116.820 1.00 39.63 203 LYS A CA 1
ATOM 1623 C C . LYS A 1 203 ? 55.370 49.354 115.467 1.00 39.11 203 LYS A C 1
ATOM 1624 O O . LYS A 1 203 ? 54.321 49.996 115.424 1.00 40.75 203 LYS A O 1
ATOM 1630 N N . PHE A 1 204 ? 56.070 49.009 114.377 1.00 36.87 204 PHE A N 1
ATOM 1631 C CA . PHE A 1 204 ? 55.663 49.322 112.993 1.00 31.39 204 PHE A CA 1
ATOM 1632 C C . PHE A 1 204 ? 54.458 48.493 112.582 1.00 31.03 204 PHE A C 1
ATOM 1633 O O . PHE A 1 204 ? 53.626 48.934 111.789 1.00 32.61 204 PHE A O 1
ATOM 1641 N N . ALA A 1 205 ? 54.432 47.253 113.052 1.00 29.33 205 ALA A N 1
ATOM 1642 C CA . ALA A 1 205 ? 53.360 46.346 112.718 1.00 30.17 205 ALA A CA 1
ATOM 1643 C C . ALA A 1 205 ? 52.064 46.839 113.315 1.00 34.76 205 ALA A C 1
ATOM 1644 O O . ALA A 1 205 ? 51.015 46.741 112.672 1.00 33.67 205 ALA A O 1
ATOM 1646 N N . GLU A 1 206 ? 52.129 47.386 114.531 1.00 40.12 206 GLU A N 1
ATOM 1647 C CA . GLU A 1 206 ? 50.911 47.873 115.166 1.00 46.17 206 GLU A CA 1
ATOM 1648 C C . GLU A 1 206 ? 50.375 49.120 114.462 1.00 46.98 206 GLU A C 1
ATOM 1649 O O . GLU A 1 206 ? 49.181 49.402 114.517 1.00 47.97 206 GLU A O 1
ATOM 1655 N N . GLU A 1 207 ? 51.244 49.819 113.738 1.00 48.62 207 GLU A N 1
ATOM 1656 C CA . GLU A 1 207 ? 50.827 51.001 112.995 1.00 49.53 207 GLU A CA 1
ATOM 1657 C C . GLU A 1 207 ? 50.323 50.643 111.589 1.00 47.27 207 GLU A C 1
ATOM 1658 O O . GLU A 1 207 ? 49.518 51.384 111.020 1.00 46.48 207 GLU A O 1
ATOM 1664 N N . SER A 1 208 ? 50.765 49.497 111.050 1.00 43.65 208 SER A N 1
ATOM 1665 C CA . SER A 1 208 ? 50.357 49.051 109.705 1.00 39.35 208 SER A CA 1
ATOM 1666 C C . SER A 1 208 ? 49.334 47.897 109.605 1.00 38.85 208 SER A C 1
ATOM 1667 O O . SER A 1 208 ? 48.797 47.639 108.523 1.00 37.09 208 SER A O 1
ATOM 1670 N N . GLY A 1 209 ? 49.060 47.214 110.718 1.00 38.11 209 GLY A N 1
ATOM 1671 C CA . GLY A 1 209 ? 48.100 46.116 110.710 1.00 38.97 209 GLY A CA 1
ATOM 1672 C C . GLY A 1 209 ? 48.719 44.754 110.441 1.00 39.66 209 GLY A C 1
ATOM 1673 O O . GLY A 1 209 ? 48.027 43.780 110.137 1.00 41.72 209 GLY A O 1
ATOM 1674 N N . ALA A 1 210 ? 50.032 44.678 110.569 1.00 39.16 210 ALA A N 1
ATOM 1675 C CA . ALA A 1 210 ? 50.740 43.439 110.327 1.00 37.91 210 ALA A CA 1
ATOM 1676 C C . ALA A 1 210 ? 50.727 42.492 111.523 1.00 40.08 210 ALA A C 1
ATOM 1677 O O . ALA A 1 210 ? 50.373 42.876 112.649 1.00 38.15 210 ALA A O 1
ATOM 1679 N N . LYS A 1 211 ? 51.098 41.243 111.228 1.00 41.34 211 LYS A N 1
ATOM 1680 C CA . LYS A 1 211 ? 51.223 40.158 112.194 1.00 40.93 211 LYS A CA 1
ATOM 1681 C C . LYS A 1 211 ? 52.589 39.521 111.985 1.00 38.12 211 LYS A C 1
ATOM 1682 O O . LYS A 1 211 ? 52.898 39.034 110.898 1.00 35.29 211 LYS A O 1
ATOM 1688 N N . LEU A 1 212 ? 53.438 39.633 113.000 1.00 36.87 212 LEU A N 1
ATOM 1689 C CA . LEU A 1 212 ? 54.773 39.060 112.949 1.00 36.80 212 LEU A CA 1
ATOM 1690 C C . LEU A 1 212 ? 54.764 37.815 113.814 1.00 37.96 212 LEU A C 1
ATOM 1691 O O . LEU A 1 212 ? 54.459 37.883 115.003 1.00 40.02 212 LEU A O 1
ATOM 1696 N N . THR A 1 213 ? 55.100 36.677 113.232 1.00 37.92 213 THR A N 1
ATOM 1697 C CA . THR A 1 213 ? 55.130 35.456 114.012 1.00 36.94 213 THR A CA 1
ATOM 1698 C C . THR A 1 213 ? 56.509 34.830 114.004 1.00 36.95 213 THR A C 1
ATOM 1699 O O . THR A 1 213 ? 57.016 34.469 112.948 1.00 40.72 213 THR A O 1
ATOM 1703 N N . LEU A 1 214 ? 57.154 34.761 115.157 1.00 36.23 214 LEU A N 1
ATOM 1704 C CA . LEU A 1 214 ? 58.444 34.091 115.209 1.00 37.78 214 LEU A CA 1
ATOM 1705 C C . LEU A 1 214 ? 58.144 32.745 115.843 1.00 38.23 214 LEU A C 1
ATOM 1706 O O . LEU A 1 214 ? 57.267 32.641 116.699 1.00 38.64 214 LEU A O 1
ATOM 1711 N N . THR A 1 215 ? 58.812 31.705 115.364 1.00 38.38 215 THR A N 1
ATOM 1712 C CA . THR A 1 215 ? 58.593 30.359 115.873 1.00 37.21 215 THR A CA 1
ATOM 1713 C C . THR A 1 215 ? 59.726 29.433 115.476 1.00 38.49 215 THR A C 1
ATOM 1714 O O . THR A 1 215 ? 60.523 29.740 114.584 1.00 38.15 215 THR A O 1
ATOM 1718 N N . GLU A 1 216 ? 59.812 28.302 116.160 1.00 38.87 216 GLU A N 1
ATOM 1719 C CA . GLU A 1 216 ? 60.851 27.343 115.852 1.00 40.09 216 GLU A CA 1
ATOM 1720 C C . GLU A 1 216 ? 60.293 26.217 115.014 1.00 37.15 216 GLU A C 1
ATOM 1721 O O . GLU A 1 216 ? 61.050 25.394 114.518 1.00 35.20 216 GLU A O 1
ATOM 1727 N N . ASP A 1 217 ? 58.970 26.182 114.869 1.00 39.46 217 ASP A N 1
ATOM 1728 C CA . ASP A 1 217 ? 58.301 25.157 114.078 1.00 42.32 217 ASP A CA 1
ATOM 1729 C C . ASP A 1 217 ? 58.027 25.585 112.632 1.00 44.98 217 ASP A C 1
ATOM 1730 O O . ASP A 1 217 ? 57.073 26.329 112.370 1.00 46.02 217 ASP A O 1
ATOM 1735 N N . PRO A 1 218 ? 58.793 25.020 111.665 1.00 46.13 218 PRO A N 1
ATOM 1736 C CA . PRO A 1 218 ? 58.661 25.327 110.236 1.00 45.99 218 PRO A CA 1
ATOM 1737 C C . PRO A 1 218 ? 57.321 24.995 109.587 1.00 44.75 218 PRO A C 1
ATOM 1738 O O . PRO A 1 218 ? 56.785 25.811 108.841 1.00 44.46 218 PRO A O 1
ATOM 1742 N N . LYS A 1 219 ? 56.770 23.816 109.854 1.00 45.92 219 LYS A N 1
ATOM 1743 C CA . LYS A 1 219 ? 55.488 23.477 109.251 1.00 48.18 219 LYS A CA 1
ATOM 1744 C C . LYS A 1 219 ? 54.390 24.426 109.716 1.00 46.15 219 LYS A C 1
ATOM 1745 O O . LYS A 1 219 ? 53.472 24.741 108.964 1.00 44.45 219 LYS A O 1
ATOM 1751 N N . GLU A 1 220 ? 54.529 24.923 110.939 1.00 43.61 220 GLU A N 1
ATOM 1752 C CA . GLU A 1 220 ? 53.574 25.859 111.501 1.00 43.49 220 GLU A CA 1
ATOM 1753 C C . GLU A 1 220 ? 53.724 27.218 110.846 1.00 42.59 220 GLU A C 1
ATOM 1754 O O . GLU A 1 220 ? 52.730 27.835 110.468 1.00 43.42 220 GLU A O 1
ATOM 1760 N N . ALA A 1 221 ? 54.971 27.668 110.706 1.00 39.69 221 ALA A N 1
ATOM 1761 C CA . ALA A 1 221 ? 55.273 28.945 110.065 1.00 37.29 221 ALA A CA 1
ATOM 1762 C C . ALA A 1 221 ? 54.850 28.991 108.574 1.00 38.85 221 ALA A C 1
ATOM 1763 O O . ALA A 1 221 ? 54.435 30.048 108.059 1.00 40.52 221 ALA A O 1
ATOM 1765 N N . VAL A 1 222 ? 54.882 27.844 107.897 1.00 37.30 222 VAL A N 1
ATOM 1766 C CA . VAL A 1 222 ? 54.546 27.791 106.475 1.00 37.46 222 VAL A CA 1
ATOM 1767 C C . VAL A 1 222 ? 53.082 27.504 106.101 1.00 38.17 222 VAL A C 1
ATOM 1768 O O . VAL A 1 222 ? 52.718 27.536 104.920 1.00 36.43 222 VAL A O 1
ATOM 1772 N N . LYS A 1 223 ? 52.231 27.284 107.097 1.00 40.74 223 LYS A N 1
ATOM 1773 C CA . LYS A 1 223 ? 50.821 26.978 106.832 1.00 43.27 223 LYS A CA 1
ATOM 1774 C C . LYS A 1 223 ? 50.010 28.123 106.183 1.00 41.41 223 LYS A C 1
ATOM 1775 O O . LYS A 1 223 ? 49.928 29.223 106.724 1.00 38.21 223 LYS A O 1
ATOM 1781 N N . GLY A 1 224 ? 49.430 27.856 105.011 1.00 40.50 224 GLY A N 1
ATOM 1782 C CA . GLY A 1 224 ? 48.617 28.844 104.296 1.00 38.58 224 GLY A CA 1
ATOM 1783 C C . GLY A 1 224 ? 49.327 30.104 103.818 1.00 38.02 224 GLY A C 1
ATOM 1784 O O . GLY A 1 224 ? 48.702 31.131 103.537 1.00 39.17 224 GLY A O 1
ATOM 1785 N N . VAL A 1 225 ? 50.639 29.996 103.679 1.00 34.54 225 VAL A N 1
ATOM 1786 C CA . VAL A 1 225 ? 51.498 31.086 103.275 1.00 29.42 225 VAL A CA 1
ATOM 1787 C C . VAL A 1 225 ? 51.561 31.136 101.746 1.00 28.75 225 VAL A C 1
ATOM 1788 O O . VAL A 1 225 ? 51.303 30.129 101.089 1.00 25.48 225 VAL A O 1
ATOM 1792 N N . ASP A 1 226 ? 51.855 32.315 101.191 1.00 29.17 226 ASP A N 1
ATOM 1793 C CA . ASP A 1 226 ? 51.955 32.510 99.732 1.00 27.02 226 ASP A CA 1
ATOM 1794 C C . ASP A 1 226 ? 53.356 32.325 99.156 1.00 25.99 226 ASP A C 1
ATOM 1795 O O . ASP A 1 226 ? 53.510 31.963 97.986 1.00 24.98 226 ASP A O 1
ATOM 1800 N N . PHE A 1 227 ? 54.367 32.648 99.962 1.00 23.26 227 PHE A N 1
ATOM 1801 C CA . PHE A 1 227 ? 55.763 32.545 99.545 1.00 21.87 227 PHE A CA 1
ATOM 1802 C C . PHE A 1 227 ? 56.662 31.986 100.640 1.00 24.54 227 PHE A C 1
ATOM 1803 O O . PHE A 1 227 ? 56.543 32.359 101.819 1.00 24.62 227 PHE A O 1
ATOM 1811 N N . VAL A 1 228 ? 57.537 31.059 100.252 1.00 26.17 228 VAL A N 1
ATOM 1812 C CA . VAL A 1 228 ? 58.489 30.469 101.184 1.00 26.86 228 VAL A CA 1
ATOM 1813 C C . VAL A 1 228 ? 59.841 31.000 100.800 1.00 26.40 228 VAL A C 1
ATOM 1814 O O . VAL A 1 228 ? 60.288 30.837 99.665 1.00 27.06 228 VAL A O 1
ATOM 1818 N N . HIS A 1 229 ? 60.475 31.662 101.748 1.00 26.13 229 HIS A N 1
ATOM 1819 C CA . HIS A 1 229 ? 61.774 32.243 101.507 1.00 29.13 229 HIS A CA 1
ATOM 1820 C C . HIS A 1 229 ? 62.811 31.537 102.346 1.00 28.52 229 HIS A C 1
ATOM 1821 O O . HIS A 1 229 ? 62.524 30.998 103.410 1.00 27.75 229 HIS A O 1
ATOM 1828 N N . THR A 1 230 ? 64.029 31.534 101.847 1.00 26.11 230 THR A N 1
ATOM 1829 C CA . THR A 1 230 ? 65.106 30.984 102.616 1.00 28.12 230 THR A CA 1
ATOM 1830 C C . THR A 1 230 ? 66.396 31.567 102.119 1.00 29.09 230 THR A C 1
ATOM 1831 O O . THR A 1 230 ? 66.387 32.455 101.275 1.00 35.67 230 THR A O 1
ATOM 1835 N N . ASP A 1 231 ? 67.500 31.098 102.675 1.00 29.28 231 ASP A N 1
ATOM 1836 C CA . ASP A 1 231 ? 68.809 31.587 102.297 1.00 31.97 231 ASP A CA 1
ATOM 1837 C C . ASP A 1 231 ? 69.896 30.655 102.827 1.00 30.82 231 ASP A C 1
ATOM 1838 O O . ASP A 1 231 ? 69.652 29.829 103.702 1.00 35.61 231 ASP A O 1
ATOM 1843 N N . VAL A 1 232 ? 71.087 30.764 102.268 1.00 30.01 232 VAL A N 1
ATOM 1844 C CA . VAL A 1 232 ? 72.187 29.930 102.702 1.00 29.93 232 VAL A CA 1
ATOM 1845 C C . VAL A 1 232 ? 72.494 30.226 104.157 1.00 34.18 232 VAL A C 1
ATOM 1846 O O . VAL A 1 232 ? 72.662 31.382 104.550 1.00 34.71 232 VAL A O 1
ATOM 1850 N N . TRP A 1 233 ? 72.473 29.183 104.976 1.00 38.40 233 TRP A N 1
ATOM 1851 C CA . TRP A 1 233 ? 72.795 29.348 106.383 1.00 39.36 233 TRP A CA 1
ATOM 1852 C C . TRP A 1 233 ? 74.168 28.766 106.665 1.00 44.04 233 TRP A C 1
ATOM 1853 O O . TRP A 1 233 ? 74.852 29.193 107.592 1.00 46.10 233 TRP A O 1
ATOM 1864 N N . VAL A 1 234 ? 74.598 27.842 105.811 1.00 49.23 234 VAL A N 1
ATOM 1865 C CA . VAL A 1 234 ? 75.901 27.194 105.953 1.00 52.75 234 VAL A CA 1
ATOM 1866 C C . VAL A 1 234 ? 77.035 28.238 105.935 1.00 57.92 234 VAL A C 1
ATOM 1867 O O . VAL A 1 234 ? 77.036 29.157 105.111 1.00 60.63 234 VAL A O 1
ATOM 1871 N N . SER A 1 235 ? 77.954 28.127 106.894 1.00 62.27 235 SER A N 1
ATOM 1872 C CA . SER A 1 235 ? 79.062 29.069 107.018 1.00 66.57 235 SER A CA 1
ATOM 1873 C C . SER A 1 235 ? 80.239 28.847 106.093 1.00 68.03 235 SER A C 1
ATOM 1874 O O . SER A 1 235 ? 81.086 27.987 106.338 1.00 66.30 235 SER A O 1
ATOM 1877 N N . MET A 1 236 ? 80.336 29.701 105.083 1.00 70.24 236 MET A N 1
ATOM 1878 C CA . MET A 1 236 ? 81.418 29.613 104.123 1.00 72.00 236 MET A CA 1
ATOM 1879 C C . MET A 1 236 ? 82.761 29.949 104.755 1.00 74.42 236 MET A C 1
ATOM 1880 O O . MET A 1 236 ? 83.808 29.570 104.231 1.00 76.03 236 MET A O 1
ATOM 1885 N N . GLY A 1 237 ? 82.727 30.637 105.893 1.00 76.85 237 GLY A N 1
ATOM 1886 C CA . GLY A 1 237 ? 83.959 31.004 106.579 1.00 79.09 237 GLY A CA 1
ATOM 1887 C C . GLY A 1 237 ? 84.606 29.822 107.276 1.00 79.68 237 GLY A C 1
ATOM 1888 O O . GLY A 1 237 ? 85.818 29.605 107.189 1.00 80.37 237 GLY A O 1
ATOM 1889 N N . GLU A 1 238 ? 83.776 29.060 107.978 1.00 78.72 238 GLU A N 1
ATOM 1890 C CA . GLU A 1 238 ? 84.209 27.879 108.698 1.00 75.94 238 GLU A CA 1
ATOM 1891 C C . GLU A 1 238 ? 84.441 26.768 107.666 1.00 74.73 238 GLU A C 1
ATOM 1892 O O . GLU A 1 238 ? 83.725 26.678 106.666 1.00 74.31 238 GLU A O 1
ATOM 1898 N N . PRO A 1 239 ? 85.510 25.976 107.841 1.00 74.78 239 PRO A N 1
ATOM 1899 C CA . PRO A 1 239 ? 85.817 24.885 106.915 1.00 73.79 239 PRO A CA 1
ATOM 1900 C C . PRO A 1 239 ? 84.684 23.872 106.921 1.00 74.04 239 PRO A C 1
ATOM 1901 O O . PRO A 1 239 ? 84.075 23.613 107.965 1.00 73.05 239 PRO A O 1
ATOM 1905 N N . VAL A 1 240 ? 84.415 23.302 105.751 1.00 72.59 240 VAL A N 1
ATOM 1906 C CA . VAL A 1 240 ? 83.351 22.322 105.576 1.00 71.77 240 VAL A CA 1
ATOM 1907 C C . VAL A 1 240 ? 83.350 21.252 106.659 1.00 71.95 240 VAL A C 1
ATOM 1908 O O . VAL A 1 240 ? 82.286 20.755 107.034 1.00 70.87 240 VAL A O 1
ATOM 1912 N N . GLU A 1 241 ? 84.540 20.941 107.179 1.00 72.72 241 GLU A N 1
ATOM 1913 C CA . GLU A 1 241 ? 84.720 19.924 108.223 1.00 75.20 241 GLU A CA 1
ATOM 1914 C C . GLU A 1 241 ? 84.081 20.314 109.554 1.00 76.08 241 GLU A C 1
ATOM 1915 O O . GLU A 1 241 ? 83.659 19.449 110.327 1.00 77.49 241 GLU A O 1
ATOM 1921 N N . ALA A 1 242 ? 84.033 21.612 109.833 1.00 76.01 242 ALA A N 1
ATOM 1922 C CA . ALA A 1 242 ? 83.464 22.083 111.087 1.00 76.93 242 ALA A CA 1
ATOM 1923 C C . ALA A 1 242 ? 81.972 22.475 111.039 1.00 75.98 242 ALA A C 1
ATOM 1924 O O . ALA A 1 242 ? 81.462 23.084 111.982 1.00 79.49 242 ALA A O 1
ATOM 1926 N N . TRP A 1 243 ? 81.258 22.061 109.990 1.00 73.11 243 TRP A N 1
ATOM 1927 C CA . TRP A 1 243 ? 79.836 22.398 109.836 1.00 68.91 243 TRP A CA 1
ATOM 1928 C C . TRP A 1 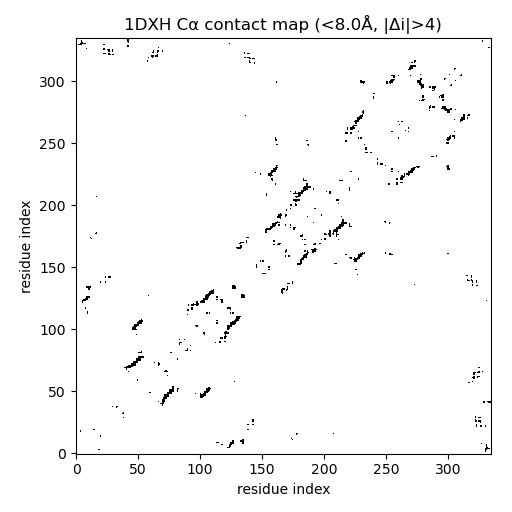243 ? 78.821 21.441 110.455 1.00 68.69 243 TRP A C 1
ATOM 1929 O O . TRP A 1 243 ? 77.658 21.798 110.595 1.00 67.82 243 TRP A O 1
ATOM 1940 N N . GLY A 1 244 ? 79.258 20.233 110.801 1.00 70.59 244 GLY A N 1
ATOM 1941 C CA . GLY A 1 244 ? 78.379 19.212 111.359 1.00 72.61 244 GLY A CA 1
ATOM 1942 C C . GLY A 1 244 ? 77.250 19.606 112.297 1.00 73.61 244 GLY A C 1
ATOM 1943 O O . GLY A 1 244 ? 76.124 19.106 112.164 1.00 72.34 244 GLY A O 1
ATOM 1944 N N . GLU A 1 245 ? 77.555 20.481 113.255 1.00 76.12 245 GLU A N 1
ATOM 1945 C CA . GLU A 1 245 ? 76.575 20.939 114.240 1.00 77.01 245 GLU A CA 1
ATOM 1946 C C . GLU A 1 245 ? 75.557 21.929 113.674 1.00 73.00 245 GLU A C 1
ATOM 1947 O O . GLU A 1 245 ? 74.353 21.759 113.883 1.00 72.72 245 GLU A O 1
ATOM 1953 N N . ARG A 1 246 ? 76.038 22.954 112.968 1.00 67.35 246 ARG A N 1
ATOM 1954 C CA . ARG A 1 246 ? 75.156 23.952 112.373 1.00 63.90 246 ARG A CA 1
ATOM 1955 C C . ARG A 1 246 ? 74.193 23.305 111.371 1.00 59.28 246 ARG A C 1
ATOM 1956 O O . ARG A 1 246 ? 73.050 23.734 111.236 1.00 56.14 246 ARG A O 1
ATOM 1964 N N . ILE A 1 247 ? 74.669 22.272 110.681 1.00 54.11 247 ILE A N 1
ATOM 1965 C CA . ILE A 1 247 ? 73.864 21.536 109.713 1.00 51.89 247 ILE A CA 1
ATOM 1966 C C . ILE A 1 247 ? 72.800 20.757 110.488 1.00 53.82 247 ILE A C 1
ATOM 1967 O O . ILE A 1 247 ? 71.612 20.791 110.151 1.00 51.54 247 ILE A O 1
ATOM 1972 N N . LYS A 1 248 ? 73.245 20.088 111.550 1.00 56.36 248 LYS A N 1
ATOM 1973 C CA . LYS A 1 248 ? 72.381 19.294 112.416 1.00 59.07 248 LYS A CA 1
ATOM 1974 C C . LYS A 1 248 ? 71.246 20.190 112.921 1.00 57.28 248 LYS A C 1
ATOM 1975 O O . LYS A 1 248 ? 70.058 19.855 112.811 1.00 55.78 248 LYS A O 1
ATOM 1981 N N . GLU A 1 249 ? 71.647 21.365 113.397 1.00 56.82 249 GLU A N 1
ATOM 1982 C CA . GLU A 1 249 ? 70.758 22.383 113.954 1.00 59.33 249 GLU A CA 1
ATOM 1983 C C . GLU A 1 249 ? 69.798 23.076 112.972 1.00 57.16 249 GLU A C 1
ATOM 1984 O O . GLU A 1 249 ? 68.638 23.350 113.326 1.00 54.49 249 GLU A O 1
ATOM 1990 N N . LEU A 1 250 ? 70.285 23.364 111.759 1.00 52.66 250 LEU A N 1
ATOM 1991 C CA . LEU A 1 250 ? 69.509 24.087 110.747 1.00 47.13 250 LEU A CA 1
ATOM 1992 C C . LEU A 1 250 ? 68.834 23.249 109.684 1.00 44.59 250 LEU A C 1
ATOM 1993 O O . LEU A 1 250 ? 67.975 23.74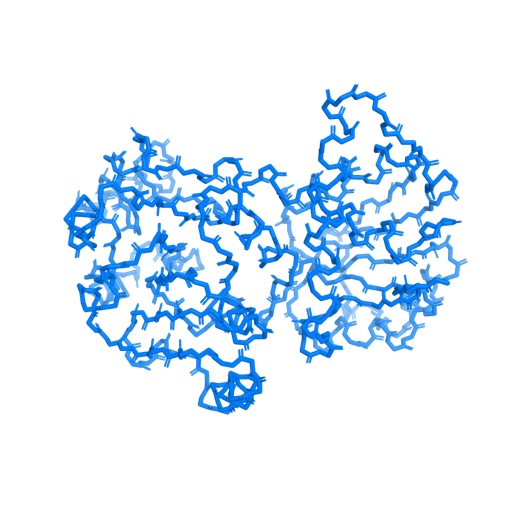2 108.952 1.00 44.09 250 LEU A O 1
ATOM 1998 N N . LEU A 1 251 ? 69.195 21.978 109.622 1.00 42.89 251 LEU A N 1
ATOM 1999 C CA . LEU A 1 251 ? 68.625 21.084 108.637 1.00 43.30 251 LEU A CA 1
ATOM 2000 C C . LEU A 1 251 ? 67.099 20.928 108.638 1.00 44.17 251 LEU A C 1
ATOM 2001 O O . LEU A 1 251 ? 66.505 20.776 107.573 1.00 43.06 251 LEU A O 1
ATOM 2006 N N . PRO A 1 252 ? 66.445 20.933 109.827 1.00 45.63 252 PRO A N 1
ATOM 2007 C CA . PRO A 1 252 ? 64.979 20.790 109.863 1.00 44.68 252 PRO A CA 1
ATOM 2008 C C . PRO A 1 252 ? 64.249 21.976 109.255 1.00 43.77 252 PRO A C 1
ATOM 2009 O O . PRO A 1 252 ? 63.068 21.880 108.928 1.00 42.86 252 PRO A O 1
ATOM 2013 N N . TYR A 1 253 ? 64.965 23.084 109.091 1.00 43.59 253 TYR A N 1
ATOM 2014 C CA . TYR A 1 253 ? 64.391 24.296 108.523 1.00 41.54 253 TYR A CA 1
ATOM 2015 C C . TYR A 1 253 ? 64.604 24.386 107.011 1.00 39.45 253 TYR A C 1
ATOM 2016 O O . TYR A 1 253 ? 64.200 25.358 106.372 1.00 38.86 253 TYR A O 1
ATOM 2025 N N . GLN A 1 254 ? 65.189 23.332 106.448 1.00 35.03 254 GLN A N 1
ATOM 2026 C CA . GLN A 1 254 ? 65.460 23.237 105.021 1.00 36.42 254 GLN A CA 1
ATOM 2027 C C . GLN A 1 254 ? 64.165 23.237 104.198 1.00 37.14 254 GLN A C 1
ATOM 2028 O O . GLN A 1 254 ? 63.177 22.617 104.597 1.00 38.55 254 GLN A O 1
ATOM 2034 N N . VAL A 1 255 ? 64.181 23.915 103.048 1.00 35.83 255 VAL A N 1
ATOM 2035 C CA . VAL A 1 255 ? 63.010 23.973 102.175 1.00 34.05 255 VAL A CA 1
ATOM 2036 C C . VAL A 1 255 ? 63.057 22.853 101.151 1.00 35.20 255 VAL A C 1
ATOM 2037 O O . VAL A 1 255 ? 63.863 22.852 100.222 1.00 36.16 255 VAL A O 1
ATOM 2041 N N . ASN A 1 256 ? 62.164 21.901 101.317 1.00 35.33 256 ASN A N 1
ATOM 2042 C CA . ASN A 1 256 ? 62.110 20.780 100.410 1.00 38.76 256 ASN A CA 1
ATOM 2043 C C . ASN A 1 256 ? 60.695 20.706 99.926 1.00 38.84 256 ASN A C 1
ATOM 2044 O O . ASN A 1 256 ? 59.901 21.590 100.222 1.00 39.66 256 ASN A O 1
ATOM 2049 N N . MET A 1 257 ? 60.382 19.648 99.192 1.00 39.59 257 MET A N 1
ATOM 2050 C CA . MET A 1 257 ? 59.047 19.456 98.647 1.00 43.95 257 MET A CA 1
ATOM 2051 C C . MET A 1 257 ? 57.994 19.307 99.743 1.00 46.87 257 MET A C 1
ATOM 2052 O O . MET A 1 257 ? 56.851 19.745 99.591 1.00 50.08 257 MET A O 1
ATOM 2057 N N . GLU A 1 258 ? 58.397 18.685 100.846 1.00 49.84 258 GLU A N 1
ATOM 2058 C CA . GLU A 1 258 ? 57.521 18.459 101.989 1.00 52.26 258 GLU A CA 1
ATOM 2059 C C . GLU A 1 258 ? 57.057 19.783 102.591 1.00 48.69 258 GLU A C 1
ATOM 2060 O O . GLU A 1 258 ? 55.865 19.964 102.857 1.00 49.94 258 GLU A O 1
ATOM 2066 N N . ILE A 1 259 ? 57.994 20.701 102.816 1.00 43.89 259 ILE A N 1
ATOM 2067 C CA . ILE A 1 259 ? 57.650 22.012 103.342 1.00 36.62 259 ILE A CA 1
ATOM 2068 C C . ILE A 1 259 ? 56.785 22.728 102.309 1.00 36.68 259 ILE A C 1
ATOM 2069 O O . ILE A 1 259 ? 55.803 23.378 102.668 1.00 37.04 259 ILE A O 1
ATOM 2074 N N . MET A 1 260 ? 57.119 22.568 101.028 1.00 32.61 260 MET A N 1
ATOM 2075 C CA . MET A 1 260 ? 56.339 23.200 99.969 1.00 33.48 260 MET A CA 1
ATOM 2076 C C . MET A 1 260 ? 54.924 22.670 100.008 1.00 36.08 260 MET A C 1
ATOM 2077 O O . MET A 1 260 ? 53.968 23.426 99.831 1.00 38.71 260 MET A O 1
ATOM 2082 N N . LYS A 1 261 ? 54.784 21.380 100.293 1.00 38.96 261 LYS A N 1
ATOM 2083 C CA . LYS A 1 261 ? 53.460 20.776 100.379 1.00 43.21 261 LYS A CA 1
ATOM 2084 C C . LYS A 1 261 ? 52.736 21.237 101.637 1.00 40.66 261 LYS A C 1
ATOM 2085 O O . LYS A 1 261 ? 51.567 21.616 101.579 1.00 41.91 261 LYS A O 1
ATOM 2091 N N . ALA A 1 262 ? 53.468 21.280 102.747 1.00 39.97 262 ALA A N 1
ATOM 2092 C CA . ALA A 1 262 ? 52.927 21.684 104.040 1.00 40.12 262 ALA A CA 1
ATOM 2093 C C . ALA A 1 262 ? 52.302 23.067 104.087 1.00 41.63 262 ALA A C 1
ATOM 2094 O O . ALA A 1 262 ? 51.721 23.433 105.102 1.00 46.43 262 ALA A O 1
ATOM 2096 N N . THR A 1 263 ? 52.455 23.856 103.029 1.00 40.58 263 THR A N 1
ATOM 2097 C CA . THR A 1 263 ? 51.872 25.193 103.013 1.00 37.97 263 THR A CA 1
ATOM 2098 C C . THR A 1 263 ? 50.375 25.041 102.792 1.00 40.68 263 THR A C 1
ATOM 2099 O O . THR A 1 263 ? 49.592 25.926 103.138 1.00 39.83 263 THR A O 1
ATOM 2103 N N . GLY A 1 264 ? 49.993 23.911 102.193 1.00 41.35 264 GLY A N 1
ATOM 2104 C CA . GLY A 1 264 ? 48.595 23.645 101.900 1.00 45.42 264 GLY A CA 1
ATOM 2105 C C . GLY A 1 264 ? 48.036 24.562 100.824 1.00 48.49 264 GLY A C 1
ATOM 2106 O O . GLY A 1 264 ? 46.831 24.762 100.724 1.00 53.20 264 GLY A O 1
ATOM 2107 N N . ASN A 1 265 ? 48.923 25.120 100.011 1.00 50.11 265 ASN A N 1
ATOM 2108 C CA . ASN A 1 265 ? 48.540 26.035 98.939 1.00 48.85 265 ASN A CA 1
ATOM 2109 C C . ASN A 1 265 ? 49.258 25.598 97.672 1.00 50.02 265 ASN A C 1
ATOM 2110 O O . ASN A 1 265 ? 50.484 25.451 97.665 1.00 50.98 265 ASN A O 1
ATOM 2115 N N . PRO A 1 266 ? 48.496 25.310 96.607 1.00 49.52 266 PRO A N 1
ATOM 2116 C CA . PRO A 1 266 ? 49.083 24.884 95.336 1.00 51.06 266 PRO A CA 1
ATOM 2117 C C . PRO A 1 266 ? 49.656 26.072 94.555 1.00 52.38 266 PRO A C 1
ATOM 2118 O O . PRO A 1 266 ? 50.375 25.890 93.576 1.00 53.20 266 PRO A O 1
ATOM 2122 N N . ARG A 1 267 ? 49.347 27.284 95.018 1.00 54.26 267 ARG A N 1
ATOM 2123 C CA . ARG A 1 267 ? 49.805 28.522 94.394 1.00 55.11 267 ARG A CA 1
ATOM 2124 C C . ARG A 1 267 ? 51.102 29.068 95.001 1.00 52.26 267 ARG A C 1
ATOM 2125 O O . ARG A 1 267 ? 51.746 29.934 94.396 1.00 53.19 267 ARG A O 1
ATOM 2133 N N . ALA A 1 268 ? 51.463 28.597 96.200 1.00 45.47 268 ALA A 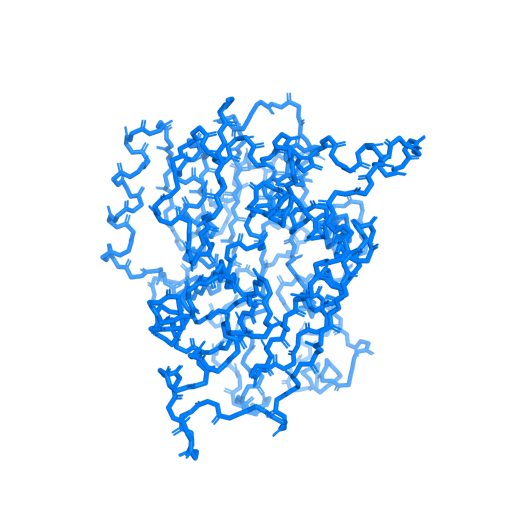N 1
ATOM 2134 C CA . ALA A 1 268 ? 52.671 29.056 96.894 1.00 37.85 268 ALA A CA 1
ATOM 2135 C C . ALA A 1 268 ? 53.913 29.013 96.006 1.00 34.72 268 ALA A C 1
ATOM 2136 O O . ALA A 1 268 ? 54.030 28.173 95.105 1.00 33.61 268 ALA A O 1
ATOM 2138 N N . LYS A 1 269 ? 54.811 29.967 96.220 1.00 29.49 269 LYS A N 1
ATOM 2139 C CA . LYS A 1 269 ? 56.027 30.024 95.440 1.00 24.98 269 LYS A CA 1
ATOM 2140 C C . LYS A 1 269 ? 57.230 30.042 96.350 1.00 21.89 269 LYS A C 1
ATOM 2141 O O . LYS A 1 269 ? 57.113 30.335 97.541 1.00 19.01 269 LYS A O 1
ATOM 2147 N N . PHE A 1 270 ? 58.385 29.698 95.782 1.00 20.28 270 PHE A N 1
ATOM 2148 C CA . PHE A 1 270 ? 59.640 29.678 96.522 1.00 17.16 270 PHE A CA 1
ATOM 2149 C C . PHE A 1 270 ? 60.511 30.883 96.159 1.00 14.58 270 PHE A C 1
ATOM 2150 O O . PHE A 1 270 ? 60.574 31.288 95.004 1.00 17.09 270 PHE A O 1
ATOM 2158 N N . MET A 1 271 ? 61.215 31.413 97.147 1.00 14.72 271 MET A N 1
ATOM 2159 C CA . MET A 1 271 ? 62.096 32.550 96.946 1.00 14.18 271 MET A CA 1
ATOM 2160 C C . MET A 1 271 ? 63.390 32.339 97.698 1.00 15.93 271 MET A C 1
ATOM 2161 O O . MET A 1 271 ? 63.423 31.778 98.788 1.00 16.31 271 MET A O 1
ATOM 2166 N N . HIS A 1 272 ? 64.464 32.774 97.069 1.00 16.10 272 HIS A N 1
ATOM 2167 C CA . HIS A 1 272 ? 65.793 32.667 97.621 1.00 17.30 272 HIS A CA 1
ATOM 2168 C C . HIS A 1 272 ? 66.513 33.848 96.986 1.00 18.38 272 HIS A C 1
ATOM 2169 O O . HIS A 1 272 ? 66.321 34.139 95.800 1.00 20.65 272 HIS A O 1
ATOM 2176 N N . CYS A 1 273 ? 67.317 34.554 97.767 1.00 20.47 273 CYS A N 1
ATOM 2177 C CA . CYS A 1 273 ? 67.994 35.704 97.217 1.00 24.92 273 CYS A CA 1
ATOM 2178 C C . CYS A 1 273 ? 69.289 35.389 96.464 1.00 25.88 273 CYS A C 1
ATOM 2179 O O . CYS A 1 273 ? 69.901 36.289 95.889 1.00 32.97 273 CYS A O 1
ATOM 2182 N N . LEU A 1 274 ? 69.670 34.113 96.422 1.00 24.88 274 LEU A N 1
ATOM 2183 C CA . LEU A 1 274 ? 70.857 33.649 95.680 1.00 24.71 274 LEU A CA 1
ATOM 2184 C C . LEU A 1 274 ? 72.236 34.193 96.115 1.00 23.84 274 LEU A C 1
ATOM 2185 O O . LEU A 1 274 ? 72.331 35.280 96.683 1.00 28.28 274 LEU A O 1
ATOM 2190 N N . PRO A 1 275 ? 73.321 33.410 95.910 1.00 21.89 275 PRO A N 1
ATOM 2191 C CA . PRO A 1 275 ? 73.317 32.072 95.314 1.00 21.19 275 PRO A CA 1
ATOM 2192 C C . PRO A 1 275 ? 72.720 31.060 96.264 1.00 22.35 275 PRO A C 1
ATOM 2193 O O . PRO A 1 275 ? 72.740 31.246 97.485 1.00 26.03 275 PRO A O 1
ATOM 2197 N N . ALA A 1 276 ? 72.132 30.022 95.692 1.00 21.85 276 ALA A N 1
ATOM 2198 C CA . ALA A 1 276 ? 71.527 28.975 96.479 1.00 21.52 276 ALA A CA 1
ATOM 2199 C C . ALA A 1 276 ? 72.336 27.698 96.329 1.00 24.55 276 ALA A C 1
ATOM 2200 O O . ALA A 1 276 ? 72.936 27.456 95.279 1.00 28.17 276 ALA A O 1
ATOM 2202 N N . PHE A 1 277 ? 72.396 26.912 97.403 1.00 27.48 277 PHE A N 1
ATOM 2203 C CA . PHE A 1 277 ? 73.096 25.621 97.404 1.00 26.88 277 PHE A CA 1
ATOM 2204 C C . PHE A 1 277 ? 72.051 24.514 97.298 1.00 27.27 277 PHE A C 1
ATOM 2205 O O . PHE A 1 277 ? 71.686 23.891 98.289 1.00 31.41 277 PHE A O 1
ATOM 2213 N N . HIS A 1 278 ? 71.571 24.297 96.077 1.00 26.98 278 HIS A N 1
ATOM 2214 C CA . HIS A 1 278 ? 70.525 23.322 95.781 1.00 24.97 278 HIS A CA 1
ATOM 2215 C C . HIS A 1 278 ? 71.010 22.023 95.155 1.00 25.45 278 HIS A C 1
ATOM 2216 O O . HIS A 1 278 ? 70.189 21.228 94.691 1.00 25.51 278 HIS A O 1
ATOM 2223 N N . ASN A 1 279 ? 72.329 21.824 95.106 1.00 27.41 279 ASN A N 1
ATOM 2224 C CA . ASN A 1 279 ? 72.926 20.606 94.546 1.00 31.80 279 ASN A CA 1
ATOM 2225 C C . ASN A 1 279 ? 74.435 20.517 94.749 1.00 35.45 279 ASN A C 1
ATOM 2226 O O . ASN A 1 279 ? 75.035 21.329 95.477 1.00 35.95 279 ASN A O 1
ATOM 2231 N N . SER A 1 280 ? 75.026 19.515 94.095 1.00 40.10 280 SER A N 1
ATOM 2232 C CA . SER A 1 280 ? 76.458 19.240 94.157 1.00 46.00 280 SER A CA 1
ATOM 2233 C C . SER A 1 280 ? 77.182 19.725 92.915 1.00 50.33 280 SER A C 1
ATOM 2234 O O . SER A 1 280 ? 78.398 19.591 92.814 1.00 52.54 280 SER A O 1
ATOM 2237 N N . GLU A 1 281 ? 76.425 20.283 91.973 1.00 56.21 281 GLU A N 1
ATOM 2238 C CA . GLU A 1 281 ? 76.975 20.794 90.722 1.00 60.14 281 GLU A CA 1
ATOM 2239 C C . GLU A 1 281 ? 78.114 21.797 90.918 1.00 58.08 281 GLU A C 1
ATOM 2240 O O . GLU A 1 281 ? 78.817 22.115 89.968 1.00 60.78 281 GLU A O 1
ATOM 2246 N N . THR A 1 282 ? 78.273 22.319 92.132 1.00 55.40 282 THR A N 1
ATOM 2247 C CA . THR A 1 282 ? 79.352 23.260 92.417 1.00 54.26 282 THR A CA 1
ATOM 2248 C C . THR A 1 282 ? 80.551 22.504 92.977 1.00 53.15 282 THR A C 1
ATOM 2249 O O . THR A 1 282 ? 80.471 21.299 93.207 1.00 53.44 282 THR A O 1
ATOM 2253 N N . LYS A 1 283 ? 81.673 23.198 93.151 1.00 54.79 283 LYS A N 1
ATOM 2254 C CA . LYS A 1 283 ? 82.879 22.573 93.698 1.00 57.66 283 LYS A CA 1
ATOM 2255 C C . LYS A 1 283 ? 82.775 22.517 95.203 1.00 55.63 283 LYS A C 1
ATOM 2256 O O . LYS A 1 283 ? 83.243 21.574 95.839 1.00 56.76 283 LYS A O 1
ATOM 2262 N N . VAL A 1 284 ? 82.186 23.557 95.772 1.00 51.57 284 VAL A N 1
ATOM 2263 C CA . VAL A 1 284 ? 81.988 23.592 97.200 1.00 48.12 284 VAL A CA 1
ATOM 2264 C C . VAL A 1 284 ? 80.915 22.544 97.490 1.00 45.62 284 VAL A C 1
ATOM 2265 O O . VAL A 1 284 ? 81.097 21.682 98.337 1.00 44.52 284 VAL A O 1
ATOM 2269 N N . GLY A 1 285 ? 79.857 22.557 96.687 1.00 45.60 285 GLY A N 1
ATOM 2270 C CA . GLY A 1 285 ? 78.767 21.611 96.845 1.00 44.54 285 GLY A CA 1
ATOM 2271 C C . GLY A 1 285 ? 79.193 20.157 96.759 1.00 44.93 285 GLY A C 1
ATOM 2272 O O . GLY A 1 285 ? 78.588 19.303 97.401 1.00 45.00 285 GLY A O 1
ATOM 2273 N N . LYS A 1 286 ? 80.220 19.871 95.964 1.00 44.47 286 LYS A N 1
ATOM 2274 C CA . LYS A 1 286 ? 80.730 18.512 95.817 1.00 44.94 286 LYS A CA 1
ATOM 2275 C C . LYS A 1 286 ? 81.475 18.078 97.071 1.00 44.07 286 LYS A C 1
ATOM 2276 O O . LYS A 1 286 ? 81.511 16.899 97.392 1.00 41.81 286 LYS A O 1
ATOM 2282 N N . GLN A 1 287 ? 82.092 19.034 97.758 1.00 44.83 287 GLN A N 1
ATOM 2283 C CA . GLN A 1 287 ? 82.815 18.753 98.992 1.00 46.84 287 GLN A CA 1
ATOM 2284 C C . GLN A 1 287 ? 81.817 18.500 100.095 1.00 46.23 287 GLN A C 1
ATOM 2285 O O . GLN A 1 287 ? 81.963 17.570 100.880 1.00 48.27 287 GLN A O 1
ATOM 2291 N N . ILE A 1 288 ? 80.844 19.392 100.198 1.00 46.50 288 ILE A N 1
ATOM 2292 C CA . ILE A 1 288 ? 79.806 19.273 101.204 1.00 47.50 288 ILE A CA 1
ATOM 2293 C C . ILE A 1 288 ? 79.189 17.891 101.091 1.00 46.45 288 ILE A C 1
ATOM 2294 O O . ILE A 1 288 ? 79.131 17.151 102.073 1.00 46.31 288 ILE A O 1
ATOM 2299 N N . ALA A 1 289 ? 78.797 17.529 99.872 1.00 45.81 289 ALA A N 1
ATOM 2300 C CA . ALA A 1 289 ? 78.191 16.234 99.601 1.00 48.59 289 ALA A CA 1
ATOM 2301 C C . ALA A 1 289 ? 79.023 15.082 100.156 1.00 52.51 289 ALA A C 1
ATOM 2302 O O . ALA A 1 289 ? 78.476 14.034 100.506 1.00 53.92 289 ALA A O 1
ATOM 2304 N N . GLU A 1 290 ? 80.340 15.285 100.242 1.00 56.91 290 GLU A N 1
ATOM 2305 C CA . GLU A 1 290 ? 81.269 14.271 100.751 1.00 57.30 290 GLU A CA 1
ATOM 2306 C C . GLU A 1 290 ? 81.180 14.087 102.255 1.00 56.86 290 GLU A C 1
ATOM 2307 O O . GLU A 1 290 ? 80.928 12.983 102.740 1.00 58.59 290 GLU A O 1
ATOM 2313 N N . GLN A 1 291 ? 81.469 15.163 102.985 1.00 55.27 291 GLN A N 1
ATOM 2314 C CA . GLN A 1 291 ? 81.441 15.141 104.440 1.00 51.51 291 GLN A CA 1
ATOM 2315 C C . GLN A 1 291 ? 80.032 14.830 104.899 1.00 48.37 291 GLN A C 1
ATOM 2316 O O . GLN A 1 291 ? 79.843 14.210 105.940 1.00 48.93 291 GLN A O 1
ATOM 2322 N N . TYR A 1 292 ? 79.050 15.254 104.104 1.00 48.07 292 TYR A N 1
ATOM 2323 C CA . TYR A 1 292 ? 77.639 15.041 104.415 1.00 47.89 292 TYR A CA 1
ATOM 2324 C C . TYR A 1 292 ? 76.920 14.619 103.157 1.00 47.68 292 TYR A C 1
ATOM 2325 O O . TYR A 1 292 ? 76.392 15.440 102.417 1.00 47.01 292 TYR A O 1
ATOM 2334 N N . PRO A 1 293 ? 76.912 13.312 102.893 1.00 49.36 293 PRO A N 1
ATOM 2335 C CA . PRO A 1 293 ? 76.285 12.648 101.743 1.00 51.27 293 PRO A CA 1
ATOM 2336 C C . PRO A 1 293 ? 74.811 13.006 101.597 1.00 51.23 293 PRO A C 1
ATOM 2337 O O . PRO A 1 293 ? 74.245 12.957 100.509 1.00 49.90 293 PRO A O 1
ATOM 2341 N N . ASN A 1 294 ? 74.203 13.345 102.721 1.00 53.40 294 ASN A N 1
ATOM 2342 C CA . ASN A 1 294 ? 72.799 13.716 102.791 1.00 57.42 294 ASN A CA 1
ATOM 2343 C C . ASN A 1 294 ? 72.499 15.045 102.077 1.00 57.82 294 ASN A C 1
ATOM 2344 O O . ASN A 1 294 ? 71.442 15.207 101.449 1.00 58.00 294 ASN A O 1
ATOM 2349 N N . LEU A 1 295 ? 73.457 15.967 102.140 1.00 53.76 295 LEU A N 1
ATOM 2350 C CA . LEU A 1 295 ? 73.321 17.277 101.517 1.00 51.89 295 LEU A CA 1
ATOM 2351 C C . LEU A 1 295 ? 73.740 17.251 100.053 1.00 51.52 295 LEU A C 1
ATOM 2352 O O . LEU A 1 295 ? 74.174 18.273 99.503 1.00 53.43 295 LEU A O 1
ATOM 2357 N N . ALA A 1 296 ? 73.622 16.083 99.427 1.00 49.51 296 ALA A N 1
ATOM 2358 C CA . ALA A 1 296 ? 73.984 15.934 98.023 1.00 49.03 296 ALA A CA 1
ATOM 2359 C C . ALA A 1 296 ? 72.842 16.386 97.111 1.00 47.66 296 ALA A C 1
ATOM 2360 O O . ALA A 1 296 ? 73.029 16.561 95.900 1.00 48.12 296 ALA A O 1
ATOM 2362 N N . ASN A 1 297 ? 71.654 16.560 97.682 1.00 46.11 297 ASN A N 1
ATOM 2363 C CA . ASN A 1 297 ? 70.533 17.020 96.882 1.00 44.72 297 ASN A CA 1
ATOM 2364 C C . ASN A 1 297 ? 70.043 18.413 97.243 1.00 39.70 297 ASN A C 1
ATOM 2365 O O . ASN A 1 297 ? 68.943 18.816 96.867 1.00 40.08 297 ASN A O 1
ATOM 2370 N N . GLY A 1 298 ? 70.906 19.159 97.922 1.00 34.38 298 GLY A N 1
ATOM 2371 C CA . GLY A 1 298 ? 70.572 20.504 98.315 1.00 32.56 298 GLY A CA 1
ATOM 2372 C C . GLY A 1 298 ? 70.742 20.675 99.789 1.00 30.62 298 GLY A C 1
ATOM 2373 O O . GLY A 1 298 ? 70.594 19.731 100.549 1.00 33.35 298 GLY A O 1
ATOM 2374 N N . ILE A 1 299 ? 71.009 21.898 100.199 1.00 28.37 299 ILE A N 1
ATOM 2375 C CA . ILE A 1 299 ? 71.200 22.173 101.598 1.00 27.89 299 ILE A CA 1
ATOM 2376 C C . ILE A 1 299 ? 70.027 22.940 102.168 1.00 28.07 299 ILE A C 1
ATOM 2377 O O . ILE A 1 299 ? 69.238 22.358 102.898 1.00 29.83 299 ILE A O 1
ATOM 2382 N N . GLU A 1 300 ? 69.914 24.237 101.869 1.00 27.01 300 GLU A N 1
ATOM 2383 C CA . GLU A 1 300 ? 68.784 25.019 102.390 1.00 25.00 300 GLU A CA 1
ATOM 2384 C C . GLU A 1 300 ? 67.518 24.825 101.563 1.00 24.71 300 GLU A C 1
ATOM 2385 O O . GLU A 1 300 ? 66.401 25.048 102.040 1.00 24.67 300 GLU A O 1
ATOM 2391 N N . VAL A 1 301 ? 67.714 24.400 100.318 1.00 25.04 301 VAL A N 1
ATOM 2392 C CA . VAL A 1 301 ? 66.633 24.119 99.382 1.00 24.38 301 VAL A CA 1
ATOM 2393 C C . VAL A 1 301 ? 67.119 22.926 98.554 1.00 25.20 301 VAL A C 1
ATOM 2394 O O . VAL A 1 301 ? 68.327 22.748 98.349 1.00 26.89 301 VAL A O 1
ATOM 2398 N N . THR A 1 302 ? 66.195 22.087 98.113 1.00 23.84 302 THR A N 1
ATOM 2399 C CA . THR A 1 302 ? 66.577 20.914 97.342 1.00 27.12 302 THR A CA 1
ATOM 2400 C C . THR A 1 302 ? 66.369 21.108 95.852 1.00 27.82 302 THR A C 1
ATOM 2401 O O . THR A 1 302 ? 65.561 21.928 95.426 1.00 29.67 302 THR A O 1
ATOM 2405 N N . GLU A 1 303 ? 67.118 20.359 95.054 1.00 31.28 303 GLU A N 1
ATOM 2406 C CA . GLU A 1 303 ? 67.057 20.454 93.609 1.00 31.72 303 GLU A CA 1
ATOM 2407 C C . GLU A 1 303 ? 65.641 20.304 93.065 1.00 34.45 303 GLU A C 1
ATOM 2408 O O . GLU A 1 303 ? 65.295 20.921 92.064 1.00 37.95 303 GLU A O 1
ATOM 2414 N N . ASP A 1 304 ? 64.840 19.472 93.734 1.00 39.65 304 ASP A N 1
ATOM 2415 C CA . ASP A 1 304 ? 63.432 19.213 93.368 1.00 46.87 304 ASP A CA 1
ATOM 2416 C C . ASP A 1 304 ? 62.650 20.523 93.333 1.00 43.85 304 ASP A C 1
ATOM 2417 O O . ASP A 1 304 ? 61.932 20.815 92.374 1.00 45.22 304 ASP A O 1
ATOM 2422 N N . VAL A 1 305 ? 62.719 21.242 94.453 1.00 39.58 305 VAL A N 1
ATOM 2423 C CA . VAL A 1 305 ? 62.056 22.523 94.628 1.00 34.44 305 VAL A CA 1
ATOM 2424 C C . VAL A 1 305 ? 62.727 23.568 93.735 1.00 31.40 305 VAL A C 1
ATOM 2425 O O . VAL A 1 305 ? 62.053 24.278 92.993 1.00 29.97 305 VAL A O 1
ATOM 2429 N N . PHE A 1 306 ? 64.057 23.600 93.745 1.00 29.45 306 PHE A N 1
ATOM 2430 C CA . PHE A 1 306 ? 64.772 24.588 92.964 1.00 28.36 306 PHE A CA 1
ATOM 2431 C C . PHE A 1 306 ? 64.544 24.508 91.474 1.00 28.64 306 PHE A C 1
ATOM 2432 O O . PHE A 1 306 ? 64.349 25.531 90.822 1.00 28.99 306 PHE A O 1
ATOM 2440 N N . GLU A 1 307 ? 64.568 23.310 90.917 1.00 28.77 307 GLU A N 1
ATOM 2441 C CA . GLU A 1 307 ? 64.345 23.204 89.487 1.00 33.06 307 GLU A CA 1
ATOM 2442 C C . GLU A 1 307 ? 62.906 22.821 89.205 1.00 36.28 307 GLU A C 1
ATOM 2443 O O . GLU A 1 307 ? 62.641 21.826 88.543 1.00 40.44 307 GLU A O 1
ATOM 2449 N N . SER A 1 308 ? 61.976 23.611 89.736 1.00 39.57 308 SER A N 1
ATOM 2450 C CA . SER A 1 308 ? 60.546 23.382 89.533 1.00 40.23 308 SER A CA 1
ATOM 2451 C C . SER A 1 308 ? 59.800 24.723 89.405 1.00 44.28 308 SER A C 1
ATOM 2452 O O . SER A 1 308 ? 60.370 25.788 89.685 1.00 47.16 308 SER A O 1
ATOM 2455 N N . PRO A 1 309 ? 58.528 24.692 88.945 1.00 44.37 309 PRO A N 1
ATOM 2456 C CA . PRO A 1 309 ? 57.700 25.897 88.777 1.00 41.13 309 PRO A CA 1
ATOM 2457 C C . PRO A 1 309 ? 57.493 26.691 90.072 1.00 38.37 309 PRO A C 1
ATOM 2458 O O . PRO A 1 309 ? 56.961 27.800 90.050 1.00 39.43 309 PRO A O 1
ATOM 2462 N N . TYR A 1 310 ? 57.863 26.093 91.196 1.00 34.75 310 TYR A N 1
ATOM 2463 C CA . TYR A 1 310 ? 57.757 26.731 92.500 1.00 35.08 310 TYR A CA 1
ATOM 2464 C C . TYR A 1 310 ? 58.737 27.894 92.582 1.00 31.73 310 TYR A C 1
ATOM 2465 O O . TYR A 1 310 ? 58.475 28.916 93.213 1.00 30.92 310 TYR A O 1
ATOM 2474 N N . ASN A 1 311 ? 59.914 27.651 92.027 1.00 28.46 311 ASN A N 1
ATOM 2475 C CA . ASN A 1 311 ? 61.015 28.581 92.043 1.00 26.71 311 ASN A CA 1
ATOM 2476 C C . ASN A 1 311 ? 60.839 29.813 91.163 1.00 28.62 311 ASN A C 1
ATOM 2477 O O . ASN A 1 311 ? 60.708 29.707 89.928 1.00 32.71 311 ASN A O 1
ATOM 2482 N N . ILE A 1 312 ? 60.807 30.979 91.807 1.00 24.27 312 ILE A N 1
ATOM 2483 C CA . ILE A 1 312 ? 60.716 32.245 91.079 1.00 20.34 312 ILE A CA 1
ATOM 2484 C C . ILE A 1 312 ? 61.953 33.106 91.404 1.00 19.23 312 ILE A C 1
ATOM 2485 O O . ILE A 1 312 ? 61.958 34.311 91.163 1.00 23.01 312 ILE A O 1
ATOM 2490 N N . ALA A 1 313 ? 63.008 32.470 91.919 1.00 14.89 313 ALA A N 1
ATOM 2491 C CA . ALA A 1 313 ? 64.240 33.150 92.303 1.00 13.23 313 ALA A CA 1
ATOM 2492 C C . ALA A 1 313 ? 64.877 34.026 91.224 1.00 13.89 313 ALA A C 1
ATOM 2493 O O . ALA A 1 313 ? 65.484 35.056 91.539 1.00 13.98 313 ALA A O 1
ATOM 2495 N N . PHE A 1 314 ? 64.730 33.634 89.962 1.00 13.65 314 PHE A N 1
ATOM 2496 C CA . PHE A 1 314 ? 65.331 34.393 88.854 1.00 15.83 314 PHE A CA 1
ATOM 2497 C C . PHE A 1 314 ? 64.568 35.664 88.489 1.00 17.36 314 PHE A C 1
ATOM 2498 O O . PHE A 1 314 ? 65.177 36.648 88.084 1.00 20.61 314 PHE A O 1
ATOM 2506 N N . GLU A 1 315 ? 63.253 35.657 88.685 1.00 18.45 315 GLU A N 1
ATOM 2507 C CA . GLU A 1 315 ? 62.432 36.836 88.443 1.00 21.44 315 GLU A CA 1
ATOM 2508 C C . GLU A 1 315 ? 62.812 37.777 89.584 1.00 20.60 315 GLU A C 1
ATOM 2509 O O . GLU A 1 315 ? 63.080 38.969 89.405 1.00 22.31 315 GLU A O 1
ATOM 2515 N N . GLN A 1 316 ? 62.880 37.187 90.762 1.00 13.57 316 GLN A N 1
ATOM 2516 C CA . GLN A 1 316 ? 63.245 37.884 91.961 1.00 13.80 316 GLN A CA 1
ATOM 2517 C C . GLN A 1 316 ? 64.595 38.575 91.747 1.00 14.93 316 GLN A C 1
ATOM 2518 O O . GLN A 1 316 ? 64.775 39.735 92.128 1.00 15.50 316 GLN A O 1
ATOM 2524 N N . ALA A 1 317 ? 65.543 37.859 91.142 1.00 13.77 317 ALA A N 1
ATOM 2525 C CA . ALA A 1 317 ? 66.863 38.435 90.887 1.00 11.65 317 ALA A CA 1
ATOM 2526 C C . ALA A 1 317 ? 66.761 39.540 89.850 1.00 14.79 317 ALA A C 1
ATOM 2527 O O . ALA A 1 317 ? 67.466 40.526 89.959 1.00 17.62 317 ALA A O 1
ATOM 2529 N N . GLU A 1 318 ? 65.896 39.391 88.848 1.00 12.65 318 GLU A N 1
ATOM 2530 C CA . GLU A 1 318 ? 65.749 40.446 87.868 1.00 8.94 318 GLU A CA 1
ATOM 2531 C C . GLU A 1 318 ? 65.190 41.713 88.518 1.00 9.75 318 GLU A C 1
ATOM 2532 O O . GLU A 1 318 ? 65.637 42.817 88.208 1.00 7.82 318 GLU A O 1
ATOM 2538 N N . ASN A 1 319 ? 64.205 41.545 89.407 1.00 8.87 319 ASN A N 1
ATOM 2539 C CA . ASN A 1 319 ? 63.557 42.657 90.096 1.00 9.22 319 ASN A CA 1
ATOM 2540 C C . ASN A 1 319 ? 64.423 43.519 90.980 1.00 9.29 319 ASN A C 1
ATOM 2541 O O . ASN A 1 319 ? 64.010 44.565 91.452 1.00 14.09 319 ASN A O 1
ATOM 2546 N N . ARG A 1 320 ? 65.646 43.078 91.160 1.00 11.53 320 ARG A N 1
ATOM 2547 C CA . ARG A 1 320 ? 66.642 43.760 91.946 1.00 11.54 320 ARG A CA 1
ATOM 2548 C C . ARG A 1 320 ? 67.138 44.980 91.166 1.00 13.10 320 ARG A C 1
ATOM 2549 O O . ARG A 1 320 ? 67.589 45.958 91.748 1.00 16.51 320 ARG A O 1
ATOM 2557 N N . MET A 1 321 ? 67.100 44.896 89.840 1.00 13.96 321 MET A N 1
ATOM 2558 C CA . MET A 1 321 ? 67.538 45.985 88.974 1.00 9.55 321 MET A CA 1
ATOM 2559 C C . MET A 1 321 ? 66.445 47.034 88.815 1.00 8.64 321 MET A C 1
ATOM 2560 O O . MET A 1 321 ? 66.689 48.209 88.989 1.00 10.28 321 MET A O 1
ATOM 2565 N N . HIS A 1 322 ? 65.237 46.603 88.485 1.00 7.78 322 HIS A N 1
ATOM 2566 C CA . HIS A 1 322 ? 64.117 47.523 88.330 1.00 9.70 322 HIS A CA 1
ATOM 2567 C C . HIS A 1 322 ? 63.891 48.343 89.606 1.00 9.34 322 HIS A C 1
ATOM 2568 O O . HIS A 1 322 ? 63.580 49.530 89.549 1.00 12.25 322 HIS A O 1
ATOM 2575 N N . THR A 1 323 ? 64.116 47.706 90.748 1.00 7.57 323 THR A N 1
ATOM 2576 C CA . THR A 1 323 ? 63.974 48.308 92.074 1.00 8.10 323 THR A CA 1
ATOM 2577 C C . THR A 1 323 ? 65.023 49.403 92.414 1.00 7.41 323 THR A C 1
ATOM 2578 O O . THR A 1 323 ? 64.696 50.479 92.924 1.00 6.89 323 THR A O 1
ATOM 2582 N N . ILE A 1 324 ? 66.286 49.111 92.148 1.00 6.51 324 ILE A N 1
ATOM 2583 C CA . ILE A 1 324 ? 67.366 50.056 92.395 1.00 8.05 324 ILE A CA 1
ATOM 2584 C C . ILE A 1 324 ? 67.202 51.244 91.464 1.00 11.07 324 ILE A C 1
ATOM 2585 O O . ILE A 1 324 ? 67.582 52.372 91.803 1.00 12.62 324 ILE A O 1
ATOM 2590 N N . LYS A 1 325 ? 66.592 51.000 90.308 1.00 11.54 325 LYS A N 1
ATOM 2591 C CA . LYS A 1 325 ? 66.379 52.065 89.341 1.00 9.85 325 LYS A CA 1
ATOM 2592 C C . LYS A 1 325 ? 65.362 53.003 89.942 1.00 11.25 325 LYS A C 1
ATOM 2593 O O . LYS A 1 325 ? 65.506 54.223 89.864 1.00 15.40 325 LYS A O 1
ATOM 2599 N N . ALA A 1 326 ? 64.344 52.434 90.573 1.00 9.55 326 ALA A N 1
ATOM 2600 C CA . ALA A 1 326 ? 63.346 53.255 91.216 1.00 8.71 326 ALA A CA 1
ATOM 2601 C C . ALA A 1 326 ? 64.048 54.080 92.296 1.00 9.45 326 ALA A C 1
ATOM 2602 O O . ALA A 1 326 ? 63.727 55.245 92.475 1.00 9.73 326 ALA A O 1
ATOM 2604 N N . ILE A 1 327 ? 65.042 53.504 92.970 1.00 8.08 327 ILE A N 1
ATOM 2605 C CA . ILE A 1 327 ? 65.769 54.244 94.010 1.00 8.91 327 ILE A CA 1
ATOM 2606 C C . ILE A 1 327 ? 66.590 55.406 93.422 1.00 10.17 327 ILE A C 1
ATOM 2607 O O . ILE A 1 327 ? 66.533 56.551 93.913 1.00 10.50 327 ILE A O 1
ATOM 2612 N N . LEU A 1 328 ? 67.309 55.116 92.342 1.00 9.97 328 LEU A N 1
ATOM 2613 C CA . LEU A 1 328 ? 68.114 56.108 91.651 1.00 4.73 328 LEU A CA 1
ATOM 2614 C C . LEU A 1 328 ? 67.207 57.190 91.095 1.00 9.11 328 LEU A C 1
ATOM 2615 O O . LEU A 1 328 ? 67.456 58.373 91.307 1.00 11.79 328 LEU A O 1
ATOM 2620 N N . VAL A 1 329 ? 66.142 56.794 90.395 1.00 7.92 329 VAL A N 1
ATOM 2621 C CA . VAL A 1 329 ? 65.230 57.783 89.817 1.00 8.41 329 VAL A CA 1
ATOM 2622 C C . VAL A 1 329 ? 64.515 58.647 90.819 1.00 12.44 329 VAL A C 1
ATOM 2623 O O . VAL A 1 329 ? 64.481 59.855 90.653 1.00 19.44 329 VAL A O 1
ATOM 2627 N N . SER A 1 330 ? 63.912 58.055 91.843 1.00 12.75 330 SER A N 1
ATOM 2628 C CA . SER A 1 330 ? 63.212 58.874 92.841 1.00 13.38 330 SER A CA 1
ATOM 2629 C C . SER A 1 330 ? 64.142 59.835 93.589 1.00 11.95 330 SER A C 1
ATOM 2630 O O . SER A 1 330 ? 63.753 60.949 93.925 1.00 16.87 330 SER A O 1
ATOM 2633 N N . THR A 1 331 ? 65.376 59.396 93.803 1.00 11.98 331 THR A N 1
ATOM 2634 C CA . THR A 1 331 ? 66.375 60.152 94.525 1.00 10.88 331 THR A CA 1
ATOM 2635 C C . THR A 1 331 ? 67.086 61.217 93.692 1.00 11.63 331 THR A C 1
ATOM 2636 O O . THR A 1 331 ? 67.199 62.369 94.114 1.00 15.75 331 THR A O 1
ATOM 2640 N N . LEU A 1 332 ? 67.519 60.848 92.488 1.00 15.07 332 LEU A N 1
ATOM 2641 C CA . LEU A 1 332 ? 68.302 61.756 91.649 1.00 13.96 332 LEU A CA 1
ATOM 2642 C C . LEU A 1 332 ? 67.721 62.359 90.389 1.00 14.90 332 LEU A C 1
ATOM 2643 O O . LEU A 1 332 ? 68.252 63.359 89.908 1.00 18.78 332 LEU A O 1
ATOM 2648 N N . ALA A 1 333 ? 66.670 61.767 89.836 1.00 15.84 333 ALA A N 1
ATOM 2649 C CA . ALA A 1 333 ? 66.101 62.270 88.587 1.00 14.56 333 ALA A CA 1
ATOM 2650 C C . ALA A 1 333 ? 65.573 63.684 88.606 1.00 18.36 333 ALA A C 1
ATOM 2651 O O . ALA A 1 333 ? 65.350 64.281 89.664 1.00 21.76 333 ALA A O 1
ATOM 2653 N N . ASP A 1 334 ? 65.404 64.220 87.404 1.00 21.64 334 ASP A N 1
ATOM 2654 C CA . ASP A 1 334 ? 64.875 65.550 87.207 1.00 23.76 334 ASP A CA 1
ATOM 2655 C C . ASP A 1 334 ? 63.353 65.507 87.238 1.00 27.60 334 ASP A C 1
ATOM 2656 O O . ASP A 1 334 ? 62.699 66.431 86.780 1.00 34.96 334 ASP A O 1
ATOM 2661 N N . ILE A 1 335 ? 62.785 64.395 87.692 1.00 28.03 335 ILE A N 1
ATOM 2662 C CA . ILE A 1 335 ? 61.343 64.264 87.779 1.00 26.39 335 ILE A CA 1
ATOM 2663 C C . ILE A 1 335 ? 60.921 64.219 89.243 1.00 31.93 335 ILE A C 1
ATOM 2664 O O . ILE A 1 335 ? 61.240 63.246 89.976 1.00 42.32 335 ILE A O 1
#

Nearest PDB structures (foldseek):
  1dxh-assembly1_A  TM=1.003E+00  e=5.762E-66  Pseudomonas aeruginosa
  1ort-assembly1_A  TM=9.764E-01  e=3.424E-53  Pseudomonas aeruginosa
  7xjt-assembly2_B  TM=9.343E-01  e=4.251E-46  Psychrobacter sp. PAMC 21119
  7tmd-assembly1_A  TM=9.767E-01  e=7.029E-44  Klebsiella pneumoniae subsp. pneumoniae HS11286
  1duv-assembly1_I  TM=9.584E-01  e=3.028E-44  Escherichia coli

Sequence (335 aa):
AFNMHNRNLLSLMHHSTRELRYLLDLSRDLKRAKYTGTEQQHLKRKNIALIFEKTSTRTRCAFEVAAYDQGANVTYIDPNSSQIGHKESMKDTARVLGRMYDAIEYRGFKQEIVEELAKFAGVPVFNGLTDEYHPTQMLADVLTMREHSDKPLHDISYAYLGDARNNMGNSLLLIGAKLGMDVRIAAPKALWPHDEFVAQCKKFAEESGAKLTLTEDPKEAVKGVDFVHTDVWVSMGEPVEAWGERIKELLPYQVNMEIMKATGNPRAKFMHCLPAFHNSETKVGKQIAEQYPNLANGIEVTEDVFESPYNIAFEQAENRMHTIKAILVSTLADI

InterPro domains:
  IPR002292 Ornithine/putrescine carbamoyltransferase [PR00102] (51-65)
  IPR002292 Ornithine/putrescine carbamoyltransferase [PR00102] (84-97)
  IPR002292 Ornithine/putrescine carbamoyltransferase [PR00102] (124-138)
  IPR002292 Ornithine/putrescine carbamoyltransferase [PR00102] (229-239)
  IPR002292 Ornithine/putrescine carbamoyltransferase [PR00102] (312-323)
  IPR002292 Ornithine/putrescine carbamoyltransferase [TIGR00658] (8-333)
  IPR006130 Aspartate/ornithine carbamoyltransferase [PR00100] (53-72)
  IPR006130 Aspartate/ornithine carbamoyltransferase [PR00100] (135-146)
  IPR006130 Aspartate/ornithine carbamoyltransferase [PR00100] (267-276)
  IPR006130 Aspartate/ornithine carbamoyltransferase [PR00100] (298-321)
  IPR006130 Aspartate/ornithine carbamoyltransferase [PS00097] (53-60)
  IPR006131 Aspartate/ornithine carbamoyltransferase, Asp/Orn-binding domain [PF00185] (156-331)
  IPR006132 Aspartate/ornithine carbamoyltransferase, carbamoyl-P binding [PF02729] (8-148)
  IPR024904 Ornithine carbamoyltransferase [MF_01109] (7-334)
  IPR036901 Aspartate/ornithine carbamoyltransferase superfamily [G3DSA:3.40.50.1370] (5-333)
  IPR036901 Aspartate/ornithine carbamoyltransferase superfamily [G3DSA:3.40.50.1370] (152-320)
  IPR036901 Aspartate/ornithine carbamoyltransferase superfamily [SSF53671] (4-334)

B-factor: mean 32.39, std 19.06, range [2.0, 98.85]